Protein AF-A0A803L306-F1 (afdb_monomer_lite)

Sequence (214 aa):
MIFQDFNLSVEYYRVPFLVRLSRPPPNSPGQVHGAIKVDKLHWWSEKWLGADVFVFNNGHWWHEAKTIASGIYFQEGGVVNMTMDYTEAFRRSMRTLKSWAEEKNGTWDAGGTCKDSLAPETSKKKLQADPPFNQYVLDVVKEMEGNEMKVNFLNITYLSEFRMDGHPSIHREPLSEQHFIEDCSHWCLPGVPDIWNELLYSQLLAKDFRTKRN

Foldseek 3Di:
DADPVQRDDDDDDPDALQFDKDAAAPPDPPLQRIEGELQGGDPCVVVCPPDPDDDDDYDPCLDCVNAVVSNHFYDYPRDTDNPDHSQVSSQSNLVNVCVVFNWDDDADDDDDAQVVPQDFADDPVPDDPDGCVVVGVVVSQVRRVPDPDNDDDPPLPVVCSRPSNQFCFQVDDDPDPPDSGTTSDDGDPVGSVVVVVVVVVVVCVVVVNDDDDD

pLDDT: mean 79.57, std 13.62, range [30.75, 95.88]

Structure (mmCIF, N/CA/C/O backbone):
data_AF-A0A803L306-F1
#
_entry.id   AF-A0A803L306-F1
#
loop_
_atom_site.group_PDB
_atom_site.id
_atom_site.type_symbol
_atom_site.label_atom_id
_atom_site.label_alt_id
_atom_site.label_comp_id
_atom_site.label_asym_id
_atom_site.label_entity_id
_atom_site.label_seq_id
_atom_site.pdbx_PDB_ins_code
_atom_site.Cartn_x
_atom_site.Cartn_y
_atom_site.Cartn_z
_atom_site.occupancy
_atom_site.B_iso_or_equiv
_atom_site.auth_seq_id
_atom_site.auth_comp_id
_atom_site.auth_asym_id
_atom_site.auth_atom_id
_atom_site.pdbx_PDB_model_num
ATOM 1 N N . MET A 1 1 ? -10.520 -16.136 5.410 1.00 86.88 1 MET A N 1
ATOM 2 C CA . MET A 1 1 ? -10.997 -16.546 6.749 1.00 86.88 1 MET A CA 1
ATOM 3 C C . MET A 1 1 ? -12.503 -16.333 6.797 1.00 86.88 1 MET A C 1
ATOM 5 O O . MET A 1 1 ? -12.971 -15.418 6.131 1.00 86.88 1 MET A O 1
ATOM 9 N N . ILE A 1 2 ? -13.256 -17.184 7.497 1.00 89.38 2 ILE A N 1
ATOM 10 C CA . ILE A 1 2 ? -14.723 -17.098 7.593 1.00 89.38 2 I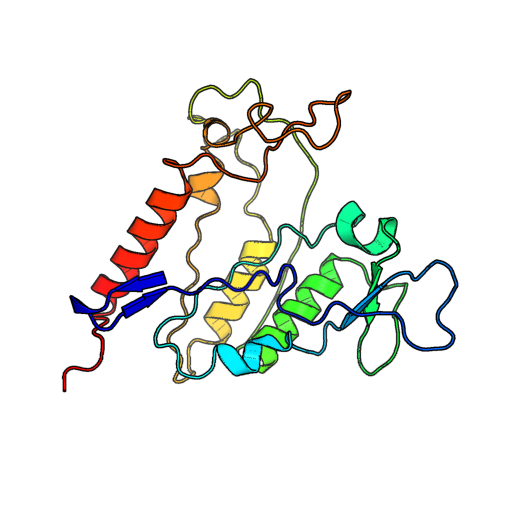LE A CA 1
ATOM 11 C C . ILE A 1 2 ? -15.111 -17.265 9.064 1.00 89.38 2 ILE A C 1
ATOM 13 O O . ILE A 1 2 ? -14.656 -18.209 9.706 1.00 89.38 2 ILE A O 1
ATOM 17 N N . PHE A 1 3 ? -15.953 -16.368 9.567 1.00 90.69 3 PHE A N 1
ATOM 18 C CA . PHE A 1 3 ? -16.498 -16.362 10.920 1.00 90.69 3 PHE A CA 1
ATOM 19 C C . PHE A 1 3 ? -18.014 -16.571 10.819 1.00 90.69 3 PHE A C 1
ATOM 21 O O . PHE A 1 3 ? -18.766 -15.630 10.557 1.00 90.69 3 PHE A O 1
ATOM 28 N N . GLN A 1 4 ? -18.455 -17.825 10.953 1.00 89.69 4 GLN A N 1
ATOM 29 C CA . GLN A 1 4 ? -19.839 -18.220 10.656 1.00 89.69 4 GLN A CA 1
ATOM 30 C C . GLN A 1 4 ? -20.854 -17.528 11.577 1.00 89.69 4 GLN A C 1
ATOM 32 O O . GLN A 1 4 ? -21.831 -16.973 11.080 1.00 89.69 4 GLN A O 1
ATOM 37 N N . ASP A 1 5 ? -20.566 -17.452 12.880 1.00 91.88 5 ASP A N 1
ATOM 38 C CA . ASP A 1 5 ? -21.440 -16.837 13.897 1.00 91.88 5 ASP A CA 1
ATOM 39 C C . ASP A 1 5 ? -21.707 -15.336 13.668 1.00 91.88 5 ASP A C 1
ATOM 41 O O . ASP A 1 5 ? -22.662 -14.776 14.203 1.00 91.88 5 ASP A O 1
ATOM 45 N N . PHE A 1 6 ? -20.869 -14.681 12.856 1.00 86.44 6 PHE A N 1
ATOM 46 C CA . PHE A 1 6 ? -20.934 -13.251 12.544 1.00 86.44 6 PHE A CA 1
ATOM 47 C C . PHE A 1 6 ? -21.324 -12.965 11.084 1.00 86.44 6 PHE A C 1
ATOM 49 O O . PHE A 1 6 ? -21.398 -11.800 10.698 1.00 86.44 6 PHE A O 1
ATOM 56 N N . ASN A 1 7 ? -21.554 -14.007 10.270 1.00 87.19 7 ASN A N 1
ATOM 57 C CA . ASN A 1 7 ? -21.738 -13.917 8.815 1.00 87.19 7 ASN A CA 1
ATOM 58 C C . ASN A 1 7 ? -20.660 -13.048 8.123 1.00 87.19 7 ASN A C 1
ATOM 60 O O . ASN A 1 7 ? -20.963 -12.199 7.286 1.00 87.19 7 ASN A O 1
ATOM 64 N N . LEU A 1 8 ? -19.396 -13.232 8.518 1.00 89.00 8 LEU A N 1
ATOM 65 C CA . LEU A 1 8 ? -18.265 -12.397 8.100 1.00 89.00 8 LEU A CA 1
ATOM 66 C C . LEU A 1 8 ? -17.206 -13.234 7.372 1.00 89.00 8 LEU A C 1
ATOM 68 O O . LEU A 1 8 ? -16.730 -14.238 7.908 1.00 89.00 8 LEU A O 1
ATOM 72 N N . SER A 1 9 ? -16.764 -12.787 6.195 1.00 91.69 9 SER A N 1
ATOM 73 C CA . SER A 1 9 ? -15.505 -13.234 5.589 1.00 91.69 9 SER A CA 1
ATOM 74 C C . SER A 1 9 ? -14.442 -12.135 5.659 1.00 91.69 9 SER A C 1
ATOM 76 O O . SER A 1 9 ? -14.737 -10.943 5.661 1.00 91.69 9 SER A O 1
ATOM 78 N N . VAL A 1 10 ? -13.180 -12.553 5.740 1.00 92.81 10 VAL A N 1
ATOM 79 C CA . VAL A 1 10 ? -12.003 -11.688 5.594 1.00 92.81 10 VAL A CA 1
ATOM 80 C C . VAL A 1 10 ? -11.082 -12.364 4.590 1.00 92.81 10 VAL A C 1
ATOM 82 O O . VAL A 1 10 ? -10.582 -13.467 4.840 1.00 92.81 10 VAL A O 1
ATOM 85 N N . GLU A 1 11 ? -10.895 -11.741 3.433 1.00 92.94 11 GLU A N 1
ATOM 86 C CA . GLU A 1 11 ? -10.189 -12.318 2.288 1.00 92.94 11 GLU A CA 1
ATOM 87 C C . GLU A 1 11 ? -8.931 -11.520 1.943 1.00 92.94 11 GLU A C 1
ATOM 89 O O . GLU A 1 11 ? -8.874 -10.307 2.121 1.00 92.94 11 GLU A O 1
ATOM 94 N N . TYR A 1 12 ? -7.910 -12.216 1.440 1.00 92.38 12 TYR A N 1
ATOM 95 C CA . TYR A 1 12 ? -6.633 -11.620 1.065 1.00 92.38 12 TYR A CA 1
ATOM 96 C C . TYR A 1 12 ? -6.242 -12.054 -0.346 1.00 92.38 12 TYR A C 1
ATOM 98 O O . TYR A 1 12 ? -6.101 -13.244 -0.632 1.00 92.38 12 TYR A O 1
ATOM 106 N N . TYR A 1 13 ? -6.023 -11.069 -1.215 1.00 89.75 13 TYR A N 1
ATOM 107 C CA . TYR A 1 13 ? -5.632 -11.260 -2.606 1.00 89.75 13 TYR A CA 1
ATOM 108 C C . TYR A 1 13 ? -4.252 -10.633 -2.829 1.00 89.75 13 TYR A C 1
ATOM 110 O O . TYR A 1 13 ? -4.116 -9.412 -2.890 1.00 89.75 13 TYR A O 1
ATOM 118 N N . ARG A 1 14 ? -3.208 -11.463 -2.965 1.00 89.56 14 ARG A N 1
ATOM 119 C CA . ARG A 1 14 ? -1.823 -11.000 -3.173 1.00 89.56 14 ARG A CA 1
ATOM 120 C C . ARG A 1 14 ? -1.639 -10.419 -4.580 1.00 89.56 14 ARG A C 1
ATOM 122 O O . ARG A 1 14 ? -1.183 -11.122 -5.478 1.00 89.56 14 ARG A O 1
ATOM 129 N N . VAL A 1 15 ? -1.973 -9.143 -4.772 1.00 89.62 15 VAL A N 1
ATOM 130 C CA . VAL A 1 15 ? -1.832 -8.432 -6.056 1.00 89.62 15 VAL A CA 1
ATOM 131 C C . VAL A 1 15 ? -0.860 -7.255 -5.911 1.00 89.62 15 VAL A C 1
ATOM 133 O O . VAL A 1 15 ? -1.300 -6.131 -5.684 1.00 89.62 15 VAL A O 1
ATOM 136 N N . PRO A 1 16 ? 0.464 -7.469 -6.056 1.00 86.31 16 PRO A N 1
ATOM 137 C CA . PRO A 1 16 ? 1.473 -6.493 -5.625 1.00 86.31 16 PRO A CA 1
ATOM 138 C C . PRO A 1 16 ? 1.491 -5.158 -6.383 1.00 86.31 16 PRO A C 1
ATOM 140 O O . PRO A 1 16 ? 2.120 -4.208 -5.930 1.00 86.31 16 PRO A O 1
ATOM 143 N N . PHE A 1 17 ? 0.818 -5.108 -7.535 1.00 88.31 17 PHE A N 1
ATOM 144 C CA . PHE A 1 17 ? 0.721 -3.945 -8.417 1.00 88.31 17 PHE A CA 1
ATOM 145 C C . PHE A 1 17 ? -0.729 -3.439 -8.587 1.00 88.31 17 PHE A C 1
ATOM 147 O O . PHE A 1 17 ? -0.944 -2.466 -9.304 1.00 88.31 17 PHE A O 1
ATOM 154 N N . LEU A 1 18 ? -1.731 -4.128 -8.015 1.00 88.69 18 LEU A N 1
ATOM 155 C CA . LEU A 1 18 ? -3.184 -4.058 -8.316 1.00 88.69 18 LEU A CA 1
ATOM 156 C C . LEU A 1 18 ? -3.601 -4.321 -9.789 1.00 88.69 18 LEU A C 1
ATOM 158 O O . LEU A 1 18 ? -4.688 -4.845 -10.046 1.00 88.69 18 LEU A O 1
ATOM 162 N N . VAL A 1 19 ? -2.727 -4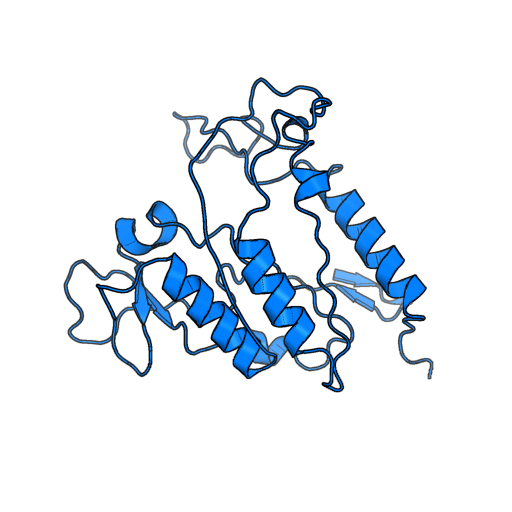.046 -10.757 1.00 89.81 19 VAL A N 1
ATOM 163 C CA . VAL A 1 19 ? -2.879 -4.326 -12.194 1.00 89.81 19 VAL A CA 1
ATOM 164 C C . VAL A 1 19 ? -2.230 -5.656 -12.629 1.00 89.81 19 VAL A C 1
ATOM 166 O O . VAL A 1 19 ? -1.542 -6.323 -11.853 1.00 89.81 19 VAL A O 1
ATOM 169 N N . ARG A 1 20 ? -2.460 -6.085 -13.880 1.00 90.25 20 ARG A N 1
ATOM 170 C CA . ARG A 1 20 ? -1.968 -7.367 -14.428 1.00 90.25 20 ARG A CA 1
ATOM 171 C C . ARG A 1 20 ? -0.470 -7.328 -14.759 1.00 90.25 20 ARG A C 1
ATOM 173 O O . ARG A 1 20 ? -0.081 -6.791 -15.794 1.00 90.25 20 ARG A O 1
ATOM 180 N N . LEU A 1 21 ? 0.355 -8.019 -13.972 1.00 90.56 21 LEU A N 1
ATOM 181 C CA . LEU A 1 21 ? 1.644 -8.533 -14.455 1.00 90.56 21 LEU A CA 1
ATOM 182 C C . LEU A 1 21 ? 1.397 -9.702 -15.426 1.00 90.56 21 LEU A C 1
ATOM 184 O O . LEU A 1 21 ? 0.510 -10.529 -15.210 1.00 90.56 21 LEU A O 1
ATOM 188 N N . SER A 1 22 ? 2.161 -9.774 -16.515 1.00 89.62 22 SER A N 1
ATOM 189 C CA . SER A 1 22 ? 2.019 -10.821 -17.532 1.00 89.62 22 SER A CA 1
ATOM 190 C C . SER A 1 22 ? 3.289 -11.003 -18.372 1.00 89.62 22 SER A C 1
ATOM 192 O O . SER A 1 22 ? 4.233 -10.224 -18.253 1.00 89.62 22 SER A O 1
ATOM 194 N N . ARG A 1 23 ? 3.312 -12.026 -19.239 1.00 90.00 23 ARG A N 1
ATOM 195 C CA . ARG A 1 23 ? 4.357 -12.180 -20.26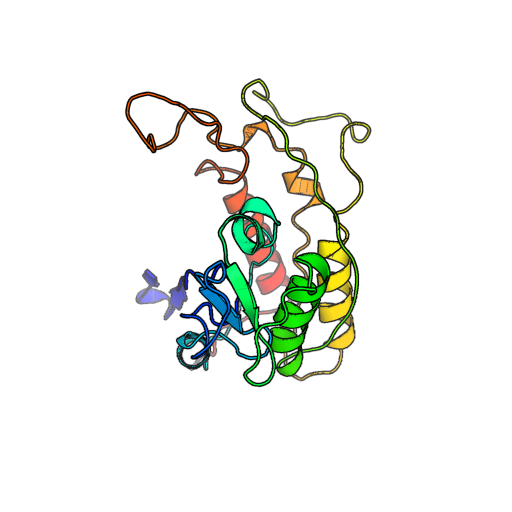6 1.00 90.00 23 ARG A CA 1
ATOM 196 C C . ARG A 1 23 ? 4.372 -10.976 -21.230 1.00 90.00 23 ARG A C 1
ATOM 198 O O . ARG A 1 23 ? 3.301 -10.408 -21.476 1.00 90.00 23 ARG A O 1
ATOM 205 N N . PRO A 1 24 ? 5.540 -10.626 -21.799 1.00 89.12 24 PRO A N 1
ATOM 206 C CA . PRO A 1 24 ? 5.653 -9.597 -22.829 1.00 89.12 24 PRO A CA 1
ATOM 207 C C . PRO A 1 24 ? 4.772 -9.896 -24.059 1.00 89.12 24 PRO A C 1
ATOM 209 O O . PRO A 1 24 ? 4.530 -11.067 -24.373 1.00 89.12 24 PRO A O 1
ATOM 212 N N . PRO A 1 25 ? 4.319 -8.865 -24.795 1.00 86.88 25 PRO A N 1
ATOM 213 C CA . PRO A 1 25 ? 3.767 -9.021 -26.138 1.00 86.88 25 PRO A CA 1
ATOM 214 C C . PRO A 1 25 ? 4.743 -9.719 -27.105 1.00 86.88 25 PRO A C 1
ATOM 216 O O . PRO A 1 25 ? 5.963 -9.596 -26.937 1.00 86.88 25 PRO A O 1
ATOM 219 N N . PRO A 1 26 ? 4.240 -10.393 -28.158 1.00 85.06 26 PRO A N 1
ATOM 220 C CA . PRO A 1 26 ? 5.076 -10.885 -29.252 1.00 85.06 26 PRO A CA 1
ATOM 221 C C . PRO A 1 26 ? 5.970 -9.780 -29.830 1.00 85.06 26 PRO A C 1
ATOM 223 O O . PRO A 1 26 ? 5.563 -8.622 -29.895 1.00 85.06 26 PRO A O 1
ATOM 226 N N . ASN A 1 27 ? 7.174 -10.151 -30.269 1.00 85.69 27 ASN A N 1
ATOM 227 C CA . ASN A 1 27 ? 8.189 -9.249 -30.832 1.00 85.69 27 ASN A CA 1
ATOM 228 C C . ASN A 1 27 ? 8.732 -8.169 -29.866 1.00 85.69 27 ASN A C 1
ATOM 230 O O . ASN A 1 27 ? 9.367 -7.217 -30.317 1.00 85.69 27 ASN A O 1
ATOM 234 N N . SER A 1 28 ? 8.527 -8.308 -28.550 1.00 87.38 28 SER A N 1
ATOM 235 C CA . SER A 1 28 ? 9.207 -7.452 -27.561 1.00 87.38 28 SER A CA 1
ATOM 236 C C . SER A 1 28 ? 10.734 -7.669 -27.580 1.00 87.38 28 SER A C 1
ATOM 238 O O . SER A 1 28 ? 11.176 -8.790 -27.847 1.00 87.38 28 SER A O 1
ATOM 240 N N . PRO A 1 29 ? 11.554 -6.645 -27.266 1.00 88.31 29 PRO A N 1
ATOM 241 C CA . PRO A 1 29 ? 13.007 -6.791 -27.151 1.00 88.31 29 PRO A CA 1
ATOM 242 C C . PRO A 1 29 ? 13.416 -7.855 -26.123 1.00 88.31 29 PRO A C 1
ATOM 244 O O . PRO A 1 29 ? 12.760 -8.009 -25.096 1.00 88.31 29 PRO A O 1
ATOM 247 N N . GLY A 1 30 ? 14.533 -8.551 -26.361 1.00 87.19 30 GLY A N 1
ATOM 248 C CA . GLY A 1 30 ? 14.950 -9.712 -25.555 1.00 87.19 30 GLY A CA 1
ATOM 249 C C . GLY A 1 30 ? 15.189 -9.442 -24.061 1.00 87.19 30 GLY A C 1
ATOM 250 O O . GLY A 1 30 ? 15.097 -10.367 -23.265 1.00 87.19 30 GLY A O 1
ATOM 251 N N . GLN A 1 31 ? 15.435 -8.185 -23.674 1.00 88.31 31 GLN A N 1
ATOM 252 C CA . GLN A 1 31 ? 15.556 -7.745 -22.274 1.00 88.31 31 GLN A CA 1
ATOM 253 C C . GLN A 1 31 ? 14.211 -7.636 -21.526 1.00 88.31 31 GLN A C 1
ATOM 255 O O . GLN A 1 31 ? 14.192 -7.414 -20.317 1.00 88.31 31 GLN A O 1
ATOM 260 N N . VAL A 1 32 ? 13.077 -7.740 -22.230 1.00 89.38 32 VAL A N 1
ATOM 261 C CA . VAL A 1 32 ? 11.733 -7.634 -21.648 1.00 89.38 32 VAL A CA 1
ATOM 262 C C . VAL A 1 32 ? 11.247 -9.027 -21.247 1.00 89.38 32 VAL A C 1
ATOM 264 O O . VAL A 1 32 ? 10.639 -9.749 -22.033 1.00 89.38 32 VAL A O 1
ATOM 267 N N . HIS A 1 33 ? 11.496 -9.406 -19.997 1.00 90.44 33 HIS A N 1
ATOM 268 C CA . HIS A 1 33 ? 11.053 -10.674 -19.412 1.00 90.44 33 HIS A CA 1
ATOM 269 C C . HIS A 1 33 ? 9.582 -10.640 -18.956 1.00 90.44 33 HIS A C 1
ATOM 271 O O . HIS A 1 33 ? 8.917 -11.678 -18.914 1.00 90.44 33 HIS A O 1
ATOM 277 N N . GLY A 1 34 ? 9.056 -9.455 -18.629 1.00 91.44 34 GLY A N 1
ATOM 278 C CA . GLY A 1 34 ? 7.685 -9.267 -18.153 1.00 91.44 34 GLY A CA 1
ATOM 279 C C . GLY A 1 34 ? 7.093 -7.908 -18.523 1.00 91.44 34 GLY A C 1
ATOM 280 O O . GLY A 1 34 ? 7.816 -6.951 -18.793 1.00 91.44 34 GLY A O 1
ATOM 281 N N . ALA A 1 35 ? 5.762 -7.838 -18.522 1.00 90.88 35 ALA A N 1
ATOM 282 C CA . ALA A 1 35 ? 4.988 -6.640 -18.825 1.00 90.88 35 ALA A CA 1
ATOM 283 C C . ALA A 1 35 ? 3.880 -6.416 -17.781 1.00 90.88 35 ALA A C 1
ATOM 285 O O . ALA A 1 35 ? 2.943 -7.219 -17.664 1.00 90.88 35 ALA A O 1
ATOM 286 N N . ILE A 1 36 ? 3.981 -5.312 -17.036 1.00 92.25 36 ILE A N 1
ATOM 287 C CA . ILE A 1 36 ? 2.942 -4.799 -16.134 1.00 92.25 36 ILE A CA 1
ATOM 288 C C . ILE A 1 36 ? 1.981 -3.946 -16.964 1.00 92.25 36 ILE A C 1
ATOM 290 O O . ILE A 1 36 ? 2.342 -2.869 -17.432 1.00 92.25 36 ILE A O 1
ATOM 294 N N . LYS A 1 37 ? 0.755 -4.433 -17.157 1.00 91.25 37 LYS A N 1
ATOM 295 C CA . LYS A 1 37 ? -0.306 -3.758 -17.915 1.00 91.25 37 LYS A CA 1
ATOM 296 C C . LYS A 1 37 ? -0.950 -2.684 -17.056 1.00 91.25 37 LYS A C 1
ATOM 298 O O . LYS A 1 37 ? -1.934 -2.954 -16.370 1.00 91.25 37 LYS A O 1
ATOM 303 N N . VAL A 1 38 ? -0.369 -1.484 -17.064 1.00 88.38 38 VAL A N 1
ATOM 304 C CA . VAL A 1 38 ? -0.820 -0.360 -16.228 1.00 88.38 38 VAL A CA 1
ATOM 305 C C . VAL A 1 38 ? -2.249 0.074 -16.552 1.00 88.38 38 VAL A C 1
ATOM 307 O O . VAL A 1 38 ? -2.866 0.716 -15.717 1.00 88.38 38 VAL A O 1
ATOM 310 N N . ASP A 1 39 ? -2.789 -0.345 -17.700 1.00 83.19 39 ASP A N 1
ATOM 311 C CA . ASP A 1 39 ? -4.150 -0.119 -18.192 1.00 83.19 39 ASP A CA 1
ATOM 312 C C . ASP A 1 39 ? -5.191 -1.178 -17.760 1.00 83.19 39 ASP A C 1
ATOM 314 O O . ASP A 1 39 ? -6.358 -1.062 -18.139 1.00 83.19 39 ASP A O 1
ATOM 318 N N . LYS A 1 40 ? -4.816 -2.253 -17.034 1.00 86.12 40 LYS A N 1
ATOM 319 C CA . LYS A 1 40 ? -5.739 -3.380 -16.739 1.00 86.12 40 LYS A CA 1
ATOM 320 C C . LYS A 1 40 ? -5.619 -3.929 -15.316 1.00 86.12 40 LYS A C 1
ATOM 322 O O . LYS A 1 40 ? -4.636 -4.591 -14.984 1.00 86.12 40 LYS A O 1
ATOM 327 N N . LEU A 1 41 ? -6.680 -3.762 -14.515 1.00 85.94 41 LEU A N 1
ATOM 328 C CA . LEU A 1 41 ? -6.839 -4.390 -13.193 1.00 85.94 41 LEU A CA 1
ATOM 329 C C . LEU A 1 41 ? -6.634 -5.911 -13.237 1.00 85.94 41 LEU A C 1
ATOM 331 O O . LEU A 1 41 ? -7.012 -6.579 -14.205 1.00 85.94 41 LEU A O 1
ATOM 335 N N . HIS A 1 42 ? -6.035 -6.460 -12.178 1.00 92.19 42 HIS A N 1
ATOM 336 C CA . HIS A 1 42 ? -5.770 -7.892 -12.030 1.00 92.19 42 HIS A CA 1
ATOM 337 C C . HIS A 1 42 ? -7.043 -8.742 -12.153 1.00 92.19 42 HIS A C 1
ATOM 339 O O . HIS A 1 42 ? -8.110 -8.319 -11.733 1.00 92.19 42 HIS A O 1
ATOM 345 N N . TRP A 1 43 ? -6.950 -9.967 -12.679 1.00 88.06 43 TRP A N 1
ATOM 346 C CA . TRP A 1 43 ? -8.119 -10.837 -12.925 1.00 88.06 43 TRP A CA 1
ATOM 347 C C . TRP A 1 43 ? -8.913 -11.228 -11.665 1.00 88.06 43 TRP A C 1
ATOM 349 O O . TRP A 1 43 ? -10.039 -11.697 -11.775 1.00 88.06 43 TRP A O 1
ATOM 359 N N . TRP A 1 44 ? -8.370 -11.015 -10.463 1.00 87.88 44 TRP A N 1
ATOM 360 C CA . TRP A 1 44 ? -9.140 -11.161 -9.221 1.00 87.88 44 TRP A CA 1
ATOM 361 C C . TRP A 1 44 ? -10.071 -9.977 -8.917 1.00 87.88 44 TRP A C 1
ATOM 363 O O . TRP A 1 44 ? -10.880 -10.107 -8.008 1.00 87.88 44 TRP A O 1
ATOM 373 N N . SER A 1 45 ? -10.055 -8.879 -9.685 1.00 84.44 45 SER A N 1
ATOM 374 C CA . SER A 1 45 ? -11.013 -7.776 -9.503 1.00 84.44 45 SER A CA 1
ATOM 375 C C . SER A 1 45 ? -12.470 -8.228 -9.631 1.00 84.44 45 SER A C 1
ATOM 377 O O . SER A 1 45 ? -13.335 -7.748 -8.909 1.00 84.44 45 SER A O 1
ATOM 379 N N . GLU A 1 46 ? -12.726 -9.226 -10.480 1.00 81.56 46 GLU A N 1
ATOM 380 C CA . GLU A 1 46 ? -14.026 -9.892 -10.642 1.00 81.56 46 GLU A CA 1
ATOM 381 C C . GLU A 1 46 ? -14.471 -10.672 -9.386 1.00 81.56 46 GLU A C 1
ATOM 383 O O . GLU A 1 46 ? -15.650 -10.983 -9.245 1.00 81.56 46 GLU A O 1
ATOM 388 N N . LYS A 1 47 ? -13.546 -10.995 -8.468 1.00 81.81 47 LYS A N 1
ATOM 389 C CA . LYS A 1 47 ? -13.819 -11.673 -7.187 1.00 81.81 47 LYS A CA 1
ATOM 390 C C . LYS A 1 47 ? -14.021 -10.718 -6.015 1.00 81.81 47 LYS A C 1
ATOM 392 O O . LYS A 1 47 ? -14.568 -11.139 -5.007 1.00 81.81 47 LYS A O 1
ATOM 397 N N . TRP A 1 48 ? -13.620 -9.455 -6.143 1.00 83.62 48 TRP A N 1
ATOM 398 C CA . TRP A 1 48 ? -13.853 -8.438 -5.110 1.00 83.62 48 TRP A CA 1
ATOM 399 C C . TRP A 1 48 ? -15.261 -7.820 -5.209 1.00 83.62 48 TRP A C 1
ATOM 401 O O . TRP A 1 48 ? -15.707 -7.133 -4.294 1.00 83.62 48 TRP A O 1
ATOM 411 N N . LEU A 1 49 ? -15.972 -8.056 -6.318 1.00 80.06 49 LEU A N 1
ATOM 412 C CA . LEU A 1 49 ? -17.340 -7.584 -6.530 1.00 80.06 49 LEU A CA 1
ATOM 413 C C . LEU A 1 49 ? -18.288 -8.169 -5.472 1.00 80.06 49 LEU A C 1
ATOM 415 O O . LEU A 1 49 ? -18.441 -9.384 -5.373 1.00 80.06 49 LEU A O 1
ATOM 419 N N . GLY A 1 50 ? -18.955 -7.290 -4.722 1.00 78.69 50 GLY A N 1
ATOM 420 C CA . GLY A 1 50 ? -19.894 -7.663 -3.659 1.00 78.69 50 GLY A CA 1
ATOM 421 C C . GLY A 1 50 ? -19.323 -7.630 -2.237 1.00 78.69 50 GLY A C 1
ATOM 422 O O . GLY A 1 50 ? -20.085 -7.866 -1.307 1.00 78.69 50 GLY A O 1
ATOM 423 N N . ALA A 1 51 ? -18.039 -7.309 -2.044 1.00 86.12 51 ALA A N 1
ATOM 424 C CA . ALA A 1 51 ? -17.492 -7.043 -0.712 1.00 86.12 51 ALA A CA 1
ATOM 425 C C . ALA A 1 51 ? -18.030 -5.717 -0.133 1.00 86.12 51 ALA A C 1
ATOM 427 O O . ALA A 1 51 ? -18.052 -4.701 -0.828 1.00 86.12 51 ALA A O 1
ATOM 428 N N . ASP A 1 52 ? -18.417 -5.700 1.148 1.00 85.06 52 ASP A N 1
ATOM 429 C CA . ASP A 1 52 ? -18.896 -4.482 1.827 1.00 85.06 52 ASP A CA 1
ATOM 430 C C . ASP A 1 52 ? -17.769 -3.482 2.163 1.00 85.06 52 ASP A C 1
ATOM 432 O O . ASP A 1 52 ? -18.021 -2.287 2.326 1.00 85.06 52 ASP A O 1
ATOM 436 N N . VAL A 1 53 ? -16.524 -3.961 2.292 1.00 88.31 53 VAL A N 1
ATOM 437 C CA . VAL A 1 53 ? -15.336 -3.161 2.638 1.00 88.31 53 VAL A CA 1
ATOM 438 C C . VAL A 1 53 ? -14.155 -3.596 1.773 1.00 88.31 53 VAL A C 1
ATOM 440 O O . VAL A 1 53 ? -13.811 -4.775 1.724 1.00 88.31 53 VAL A O 1
ATOM 443 N N . PHE A 1 54 ? -13.492 -2.629 1.138 1.00 86.25 54 PHE A N 1
ATOM 444 C CA . PHE A 1 54 ? -12.280 -2.841 0.348 1.00 86.25 54 PHE A CA 1
ATOM 445 C C . PHE A 1 54 ? -11.081 -2.215 1.063 1.00 86.25 54 PHE A C 1
ATOM 447 O O . PHE A 1 54 ? -11.127 -1.044 1.441 1.00 86.25 54 PHE A O 1
ATOM 454 N N . VAL A 1 55 ? -9.991 -2.971 1.211 1.00 90.62 55 VAL A N 1
ATOM 455 C CA . VAL A 1 55 ? -8.719 -2.477 1.760 1.00 90.62 55 VAL A CA 1
ATOM 456 C C . VAL A 1 55 ? -7.621 -2.721 0.731 1.00 90.62 55 VAL A C 1
ATOM 458 O O . VAL A 1 55 ? -7.152 -3.845 0.557 1.00 90.62 55 VAL A O 1
ATOM 461 N N . PHE A 1 56 ? -7.226 -1.663 0.024 1.00 86.38 56 PHE A N 1
ATOM 462 C CA . PHE A 1 56 ? -6.146 -1.711 -0.958 1.00 86.38 56 PHE A CA 1
ATOM 463 C C . PHE A 1 56 ? -4.834 -1.217 -0.342 1.00 86.38 56 PHE A C 1
ATOM 465 O O . PHE A 1 56 ? -4.793 -0.172 0.302 1.00 86.38 56 PHE A O 1
ATOM 472 N N . ASN A 1 57 ? -3.750 -1.947 -0.594 1.00 84.56 57 ASN A N 1
ATOM 473 C CA . ASN A 1 57 ? -2.381 -1.524 -0.314 1.00 84.56 57 ASN A CA 1
ATOM 474 C C . ASN A 1 57 ? -1.565 -1.707 -1.602 1.00 84.56 57 ASN A C 1
ATOM 476 O O . ASN A 1 57 ? -1.670 -2.742 -2.262 1.00 84.56 57 ASN A O 1
ATOM 480 N N . ASN A 1 58 ? -0.806 -0.683 -1.986 1.00 76.50 58 ASN A N 1
ATOM 481 C CA . ASN A 1 58 ? 0.023 -0.660 -3.186 1.00 76.50 58 ASN A CA 1
ATOM 482 C C . ASN A 1 58 ? 1.245 0.236 -2.926 1.00 76.50 58 ASN A C 1
ATOM 484 O O . ASN A 1 58 ? 1.143 1.201 -2.174 1.00 76.50 58 ASN A O 1
ATOM 488 N N . GLY A 1 59 ? 2.386 -0.060 -3.551 1.00 74.94 59 GLY A N 1
ATOM 489 C CA . GLY A 1 59 ? 3.599 0.768 -3.435 1.00 74.94 59 GLY A CA 1
ATOM 490 C C . GLY A 1 59 ? 4.891 -0.036 -3.305 1.00 74.94 59 GLY A C 1
ATOM 491 O O . GLY A 1 59 ? 5.781 0.127 -4.125 1.00 74.94 59 GLY A O 1
ATOM 492 N N . HIS A 1 60 ? 4.983 -0.982 -2.362 1.00 77.81 60 HIS A N 1
ATOM 493 C CA . HIS A 1 60 ? 6.238 -1.696 -2.040 1.00 77.81 60 HIS A CA 1
ATOM 494 C C . HIS A 1 60 ? 6.924 -2.418 -3.231 1.00 77.81 60 HIS A C 1
ATOM 496 O O . HIS A 1 60 ? 8.127 -2.690 -3.180 1.00 77.81 60 HIS A O 1
ATOM 502 N N . TRP A 1 61 ? 6.192 -2.753 -4.299 1.00 78.81 61 TRP A N 1
ATOM 503 C CA . TRP A 1 61 ? 6.742 -3.379 -5.515 1.00 78.81 61 TRP A CA 1
ATOM 504 C C . TRP A 1 61 ? 7.093 -2.385 -6.638 1.00 78.81 61 TRP A C 1
ATOM 506 O O . TRP A 1 61 ? 7.734 -2.775 -7.611 1.00 78.81 61 TRP A O 1
ATOM 516 N N . TRP A 1 62 ? 6.732 -1.109 -6.499 1.00 79.06 62 TRP A N 1
ATOM 517 C CA . TRP A 1 62 ? 6.995 -0.045 -7.468 1.00 79.06 62 TRP A CA 1
ATOM 518 C C . TRP A 1 62 ? 8.325 0.637 -7.173 1.00 79.06 62 TRP A C 1
ATOM 520 O O . TRP A 1 62 ? 8.373 1.737 -6.640 1.00 79.06 62 TRP A O 1
ATOM 530 N N . HIS A 1 63 ? 9.400 -0.056 -7.526 1.00 79.88 63 HIS A N 1
ATOM 531 C CA . HIS A 1 63 ? 10.769 0.443 -7.477 1.00 79.88 63 HIS A CA 1
ATOM 532 C C . HIS A 1 63 ? 11.543 -0.137 -8.667 1.00 79.88 63 HIS A C 1
ATOM 534 O O . HIS A 1 63 ? 11.236 -1.246 -9.126 1.00 79.88 63 HIS A O 1
ATOM 540 N N . GLU A 1 64 ? 12.551 0.577 -9.168 1.00 79.31 64 GLU A N 1
ATOM 541 C CA . GLU A 1 64 ? 13.311 0.197 -10.365 1.00 79.31 64 GLU A CA 1
ATOM 542 C C . GLU A 1 64 ? 13.904 -1.221 -10.264 1.00 79.31 64 GLU A C 1
ATOM 544 O O . GLU A 1 64 ? 13.738 -2.032 -11.179 1.00 79.31 64 GLU A O 1
ATOM 549 N N . ALA A 1 65 ? 14.486 -1.574 -9.110 1.00 78.88 65 ALA A N 1
ATOM 550 C CA . ALA A 1 65 ? 15.080 -2.898 -8.887 1.00 78.88 65 ALA A CA 1
ATOM 551 C C . ALA A 1 65 ? 14.067 -4.055 -9.025 1.00 78.88 65 ALA A C 1
ATOM 553 O O . ALA A 1 65 ? 14.411 -5.137 -9.501 1.00 78.88 65 ALA A O 1
ATOM 554 N N . LYS A 1 66 ? 12.803 -3.823 -8.638 1.00 79.88 66 LYS A N 1
ATOM 555 C CA . LYS A 1 66 ? 11.706 -4.812 -8.686 1.00 79.88 66 LYS A CA 1
ATOM 556 C C . LYS A 1 66 ? 10.940 -4.796 -10.014 1.00 79.88 66 LYS A C 1
ATOM 558 O O . LYS A 1 66 ? 10.036 -5.607 -10.206 1.00 79.88 66 LYS A O 1
ATOM 563 N N . THR A 1 67 ? 11.281 -3.871 -10.912 1.00 87.19 67 THR A N 1
ATOM 564 C CA . THR A 1 67 ? 10.614 -3.667 -12.201 1.00 87.19 67 THR A CA 1
ATOM 565 C C . THR A 1 67 ? 11.640 -3.677 -13.336 1.00 87.19 67 THR A C 1
ATOM 567 O O . THR A 1 67 ? 12.058 -4.757 -13.765 1.00 87.19 67 THR A O 1
ATOM 570 N N . ILE A 1 68 ? 12.089 -2.504 -13.788 1.00 86.69 68 ILE A N 1
ATOM 571 C CA . ILE A 1 68 ? 12.933 -2.312 -14.976 1.00 86.69 68 ILE A CA 1
ATOM 572 C C . ILE A 1 68 ? 14.223 -3.137 -14.896 1.00 86.69 68 ILE A C 1
ATOM 574 O O . ILE A 1 68 ? 14.526 -3.878 -15.830 1.00 86.69 68 ILE A O 1
ATOM 578 N N . ALA A 1 69 ? 14.946 -3.094 -13.772 1.00 84.81 69 ALA A N 1
ATOM 579 C CA . ALA A 1 69 ? 16.209 -3.826 -13.621 1.00 84.81 69 ALA A CA 1
ATOM 580 C C . ALA A 1 69 ? 16.027 -5.357 -13.543 1.00 84.81 69 ALA A C 1
ATOM 582 O O . ALA A 1 69 ? 16.965 -6.107 -13.800 1.00 84.81 69 ALA A O 1
ATOM 583 N N . SER A 1 70 ? 14.812 -5.832 -13.246 1.00 84.00 70 SER A N 1
ATOM 584 C CA . SER A 1 70 ? 14.428 -7.251 -13.331 1.00 84.00 70 SER A CA 1
ATOM 585 C C . SER A 1 70 ? 13.954 -7.665 -14.743 1.00 84.00 70 SER A C 1
ATOM 587 O O . SER A 1 70 ? 13.515 -8.799 -14.951 1.00 84.00 70 SER A O 1
ATOM 589 N N . GLY A 1 71 ? 14.006 -6.759 -15.728 1.00 86.94 71 GLY A N 1
ATOM 590 C CA . GLY A 1 71 ? 13.456 -6.959 -17.074 1.00 86.94 71 GLY A CA 1
ATOM 591 C C . GLY A 1 71 ? 11.925 -6.882 -17.134 1.00 86.94 71 GLY A C 1
ATOM 592 O O . GLY A 1 71 ? 11.319 -7.358 -18.096 1.00 86.94 71 GLY A O 1
ATOM 593 N N . ILE A 1 72 ? 11.275 -6.323 -16.109 1.00 89.00 72 ILE A N 1
ATOM 594 C CA . ILE A 1 72 ? 9.819 -6.163 -16.042 1.00 89.00 72 ILE A CA 1
ATOM 595 C C . ILE A 1 72 ? 9.473 -4.711 -16.375 1.00 89.00 72 ILE A C 1
ATOM 597 O O . ILE A 1 72 ? 9.605 -3.814 -15.545 1.00 89.00 72 ILE A O 1
ATOM 601 N N . TYR A 1 73 ? 9.008 -4.496 -17.603 1.00 90.94 73 TYR A N 1
ATOM 602 C CA . TYR A 1 73 ? 8.648 -3.181 -18.128 1.00 90.94 73 TYR A CA 1
ATOM 603 C C . TYR A 1 73 ? 7.136 -2.935 -18.055 1.00 90.94 73 TYR A C 1
ATOM 605 O O . TYR A 1 73 ? 6.346 -3.811 -17.689 1.00 90.94 73 TYR A O 1
ATOM 613 N N . PHE A 1 74 ? 6.720 -1.729 -18.427 1.00 90.88 74 PHE A N 1
ATOM 614 C CA . PHE A 1 74 ? 5.330 -1.293 -18.361 1.00 90.88 74 PHE A CA 1
ATOM 615 C C . PHE A 1 74 ? 4.668 -1.340 -19.742 1.00 90.88 74 PHE A C 1
ATOM 617 O O . PHE A 1 74 ? 5.290 -1.050 -20.765 1.00 90.88 74 PHE A O 1
ATOM 624 N N . GLN A 1 75 ? 3.400 -1.740 -19.776 1.00 88.75 75 GLN A N 1
ATOM 625 C CA . GLN A 1 75 ? 2.601 -1.906 -20.985 1.00 88.75 75 GLN A CA 1
ATOM 626 C C . GLN A 1 75 ? 1.294 -1.123 -20.877 1.00 88.75 75 GLN A C 1
ATOM 628 O O . GLN A 1 75 ? 0.610 -1.190 -19.861 1.00 88.75 75 GLN A O 1
ATOM 633 N N . GLU A 1 76 ? 0.916 -0.464 -21.968 1.00 84.12 76 GLU A N 1
ATOM 634 C CA . GLU A 1 76 ? -0.343 0.268 -22.113 1.00 84.12 76 GLU A CA 1
ATOM 635 C C . GLU A 1 76 ? -0.880 0.068 -23.537 1.00 84.12 76 GLU A C 1
ATOM 637 O O . GLU A 1 76 ? -0.103 -0.016 -24.491 1.00 84.12 76 GLU A O 1
ATOM 642 N N . GLY A 1 77 ? -2.196 -0.101 -23.709 1.00 82.38 77 GLY A N 1
ATOM 643 C CA . GLY A 1 77 ? -2.834 -0.174 -25.034 1.00 82.38 77 GLY A CA 1
ATOM 644 C C . GLY A 1 77 ? -2.439 -1.383 -25.899 1.00 82.38 77 GLY A C 1
ATOM 645 O O . GLY A 1 77 ? -2.894 -1.504 -27.031 1.00 82.38 77 GLY A O 1
ATOM 646 N N . GLY A 1 78 ? -1.610 -2.295 -25.380 1.00 81.31 78 GLY A N 1
ATOM 647 C CA . GLY A 1 78 ? -1.034 -3.420 -26.125 1.00 81.31 78 GLY A CA 1
ATOM 648 C C . GLY A 1 78 ? 0.489 -3.364 -26.299 1.00 81.31 78 GLY A C 1
ATOM 649 O O . GLY A 1 78 ? 1.087 -4.410 -26.538 1.00 81.31 78 GLY A O 1
ATOM 650 N N . VAL A 1 79 ? 1.120 -2.202 -26.104 1.00 82.88 79 VAL A N 1
ATOM 651 C CA . VAL A 1 79 ? 2.538 -1.951 -26.423 1.00 82.88 79 VAL A CA 1
ATOM 652 C C . VAL A 1 79 ? 3.369 -1.789 -25.146 1.00 82.88 79 VAL A C 1
ATOM 654 O O . VAL A 1 79 ? 2.918 -1.166 -24.187 1.00 82.88 79 VAL A O 1
ATOM 657 N N . VAL A 1 80 ? 4.585 -2.348 -25.120 1.00 84.75 80 VAL A N 1
ATOM 658 C CA . VAL A 1 80 ? 5.557 -2.118 -24.035 1.00 84.75 80 VAL A CA 1
ATOM 659 C C . VAL A 1 80 ? 6.243 -0.772 -24.246 1.00 84.75 80 VAL A C 1
ATOM 661 O O . VAL A 1 80 ? 6.821 -0.528 -25.304 1.00 84.75 80 VAL A O 1
ATOM 664 N N . ASN A 1 81 ? 6.219 0.079 -23.225 1.00 84.94 81 ASN A N 1
ATOM 665 C CA . ASN A 1 81 ? 6.928 1.348 -23.212 1.00 84.94 81 ASN A CA 1
ATOM 666 C C . ASN A 1 81 ? 8.209 1.212 -22.373 1.00 84.94 81 ASN A C 1
ATOM 668 O O . ASN A 1 81 ? 8.154 1.182 -21.145 1.00 84.94 81 ASN A O 1
ATOM 672 N N . MET A 1 82 ? 9.366 1.133 -23.038 1.00 83.88 82 MET A N 1
ATOM 673 C CA . MET A 1 82 ? 10.669 1.023 -22.363 1.00 83.88 82 MET A CA 1
ATOM 674 C C . MET A 1 82 ? 11.241 2.366 -21.873 1.00 83.88 82 MET A C 1
ATOM 676 O O . MET A 1 82 ? 12.296 2.362 -21.248 1.00 83.88 82 MET A O 1
ATOM 680 N N . THR A 1 83 ? 10.574 3.498 -22.132 1.00 86.31 83 THR A N 1
ATOM 681 C CA . THR A 1 83 ? 10.958 4.823 -21.602 1.00 86.31 83 THR A CA 1
ATOM 682 C C . THR A 1 83 ? 10.021 5.302 -20.488 1.00 86.31 83 THR A C 1
ATOM 684 O O . THR A 1 83 ? 10.046 6.477 -20.131 1.00 86.31 83 THR A O 1
ATOM 687 N N . MET A 1 84 ? 9.153 4.426 -19.973 1.00 83.62 84 MET A N 1
ATOM 688 C CA . MET A 1 84 ? 8.313 4.693 -18.808 1.00 83.62 84 MET A CA 1
ATOM 689 C C . MET A 1 84 ? 9.056 4.249 -17.546 1.00 83.62 84 MET A C 1
ATOM 691 O O . MET A 1 84 ? 9.440 3.086 -17.435 1.00 83.62 84 MET A O 1
ATOM 695 N N . ASP A 1 85 ? 9.248 5.166 -16.602 1.00 83.44 85 ASP A N 1
ATOM 696 C CA . ASP A 1 85 ? 9.810 4.860 -15.286 1.00 83.44 85 ASP A CA 1
ATOM 697 C C . ASP A 1 85 ? 8.750 4.283 -14.320 1.00 83.44 85 ASP A C 1
ATOM 699 O O . ASP A 1 85 ? 7.545 4.271 -14.595 1.00 83.44 85 ASP A O 1
ATOM 703 N N . TYR A 1 86 ? 9.195 3.788 -13.161 1.00 80.69 86 TYR A N 1
ATOM 704 C CA . TYR A 1 86 ? 8.301 3.225 -12.139 1.00 80.69 86 TYR A CA 1
ATOM 705 C C . TYR A 1 86 ? 7.391 4.276 -11.478 1.00 80.69 86 TYR A C 1
ATOM 707 O O . TYR A 1 86 ? 6.343 3.921 -10.938 1.00 80.69 86 TYR A O 1
ATOM 715 N N . THR A 1 87 ? 7.760 5.557 -11.562 1.00 73.56 87 THR A N 1
ATOM 716 C CA . THR A 1 87 ? 7.004 6.707 -11.050 1.00 73.56 87 THR A CA 1
ATOM 717 C C . THR A 1 87 ? 5.743 6.933 -11.886 1.00 73.56 87 THR A C 1
ATOM 719 O O . THR A 1 87 ? 4.619 6.889 -11.377 1.00 73.56 87 THR A O 1
ATOM 722 N N . GLU A 1 88 ? 5.916 7.086 -13.195 1.00 80.88 88 GLU A N 1
ATOM 723 C CA . GLU A 1 88 ? 4.845 7.236 -14.171 1.00 80.88 88 GLU A CA 1
ATOM 724 C C . GLU A 1 88 ? 4.009 5.957 -14.273 1.00 80.88 88 GLU A C 1
ATOM 726 O O . GLU A 1 88 ? 2.790 6.019 -14.437 1.00 80.88 88 GLU A O 1
ATOM 731 N N . ALA A 1 89 ? 4.629 4.788 -14.115 1.00 81.69 89 ALA A N 1
ATOM 732 C CA . ALA A 1 89 ? 3.912 3.525 -14.127 1.00 81.69 89 ALA A CA 1
ATOM 733 C C . ALA A 1 89 ? 3.074 3.279 -12.860 1.00 81.69 89 ALA A C 1
ATOM 735 O O . ALA A 1 89 ? 1.954 2.778 -12.982 1.00 81.69 89 ALA A O 1
ATOM 736 N N . PHE A 1 90 ? 3.543 3.676 -11.666 1.00 79.00 90 PHE A N 1
ATOM 737 C CA . PHE A 1 90 ? 2.703 3.694 -10.460 1.00 79.00 90 PHE A CA 1
ATOM 738 C C . PHE A 1 90 ? 1.548 4.676 -10.635 1.00 79.00 90 PHE A C 1
ATOM 740 O O . PHE A 1 90 ? 0.397 4.326 -10.379 1.00 79.00 90 PHE A O 1
ATOM 747 N N . ARG A 1 91 ? 1.822 5.884 -11.152 1.00 73.50 91 ARG A N 1
ATOM 748 C CA . ARG A 1 91 ? 0.762 6.839 -11.492 1.00 73.50 91 ARG A CA 1
ATOM 749 C C . ARG A 1 91 ? -0.264 6.218 -12.430 1.00 73.50 91 ARG A C 1
ATOM 751 O O . ARG A 1 91 ? -1.452 6.430 -12.228 1.00 73.50 91 ARG A O 1
ATOM 758 N N . ARG A 1 92 ? 0.168 5.457 -13.440 1.00 79.00 92 ARG A N 1
ATOM 759 C CA . ARG A 1 92 ? -0.715 4.815 -14.426 1.00 79.00 92 ARG A CA 1
ATOM 760 C C . ARG A 1 92 ? -1.496 3.620 -13.870 1.00 79.00 92 ARG A C 1
ATOM 762 O O . ARG A 1 92 ? -2.675 3.486 -14.176 1.00 79.00 92 ARG A O 1
ATOM 769 N N . SER A 1 93 ? -0.905 2.796 -13.008 1.00 76.62 93 SER A N 1
ATOM 770 C CA . SER A 1 93 ? -1.628 1.692 -12.362 1.00 76.62 93 SER A CA 1
ATOM 771 C C . SER A 1 93 ? -2.627 2.191 -11.321 1.00 76.62 93 SER A C 1
ATOM 773 O O . SER A 1 93 ? -3.773 1.737 -11.306 1.00 76.62 93 SER A O 1
ATOM 775 N N . MET A 1 94 ? -2.240 3.197 -10.530 1.00 73.50 94 MET A N 1
ATOM 776 C CA . MET A 1 94 ? -3.169 3.922 -9.674 1.00 73.50 94 MET A CA 1
ATOM 777 C C . MET A 1 94 ? -4.229 4.622 -10.517 1.00 73.50 94 MET A C 1
ATOM 779 O O . MET A 1 94 ? -5.383 4.489 -10.147 1.00 73.50 94 MET A O 1
ATOM 783 N N . ARG A 1 95 ? -3.901 5.214 -11.684 1.00 72.00 95 ARG A N 1
ATOM 784 C CA . ARG A 1 95 ? -4.860 5.727 -12.697 1.00 72.00 95 ARG A CA 1
ATOM 785 C C . ARG A 1 95 ? -5.838 4.672 -13.237 1.00 72.00 95 ARG A C 1
ATOM 787 O O . ARG A 1 95 ? -6.916 5.037 -13.695 1.00 72.00 95 ARG A O 1
ATOM 794 N N . THR A 1 96 ? -5.521 3.385 -13.158 1.00 69.69 96 THR A N 1
ATOM 795 C CA . THR A 1 96 ? -6.422 2.303 -13.585 1.00 69.69 96 THR A CA 1
ATOM 796 C C . THR A 1 96 ? -7.309 1.797 -12.453 1.00 69.69 96 THR A C 1
ATOM 798 O O . THR A 1 96 ? -8.487 1.550 -12.693 1.00 69.69 96 THR A O 1
ATOM 801 N N . LEU A 1 97 ? -6.813 1.748 -11.211 1.00 64.50 97 LEU A N 1
ATOM 802 C CA . LEU A 1 97 ? -7.685 1.652 -10.030 1.00 64.50 97 LEU A CA 1
ATOM 803 C C . LEU A 1 97 ? -8.646 2.855 -9.986 1.00 64.50 97 LEU A C 1
ATOM 805 O O . LEU A 1 97 ? -9.845 2.701 -9.832 1.00 64.50 97 LEU A O 1
ATOM 809 N N . LYS A 1 98 ? -8.112 4.043 -10.251 1.00 60.31 98 LYS A N 1
ATOM 810 C CA . LYS A 1 98 ? -8.759 5.346 -10.458 1.00 60.31 98 LYS A CA 1
ATOM 811 C C . LYS A 1 98 ? -9.715 5.434 -11.645 1.00 60.31 98 LYS A C 1
ATOM 813 O O . LYS A 1 98 ? -10.627 6.245 -11.620 1.00 60.31 98 LYS A O 1
ATOM 818 N N . SER A 1 99 ? -9.571 4.610 -12.678 1.00 58.16 99 SER A N 1
ATOM 819 C CA . SER A 1 99 ? -10.584 4.529 -13.749 1.00 58.16 99 SER A CA 1
ATOM 820 C C . SER A 1 99 ? -11.801 3.689 -13.316 1.00 58.16 99 SER A C 1
ATOM 822 O O . SER A 1 99 ? -12.739 3.481 -14.079 1.00 58.16 99 SER A O 1
ATOM 824 N N . TRP A 1 100 ? -11.772 3.249 -12.056 1.00 58.34 100 TRP A N 1
ATOM 825 C CA . TRP A 1 100 ? -12.844 2.733 -11.210 1.00 58.34 100 TRP A CA 1
ATOM 826 C C . TRP A 1 100 ? -13.014 3.635 -9.937 1.00 58.34 100 TRP A C 1
ATOM 828 O O . TRP A 1 100 ? -13.740 3.273 -9.016 1.00 58.34 100 TRP A O 1
ATOM 838 N N . ALA A 1 101 ? -12.362 4.819 -9.889 1.00 46.22 101 ALA A N 1
ATOM 839 C CA . ALA A 1 101 ? -12.212 5.753 -8.745 1.00 46.22 101 ALA A CA 1
ATOM 840 C C . ALA A 1 101 ? -11.956 7.248 -9.185 1.00 46.22 101 ALA A C 1
ATOM 842 O O . ALA A 1 101 ? -12.783 7.742 -9.941 1.00 46.22 101 ALA A O 1
ATOM 843 N N . GLU A 1 102 ? -10.910 7.989 -8.729 1.00 36.09 102 GLU A N 1
ATOM 844 C CA . GLU A 1 102 ? -10.357 9.262 -9.321 1.00 36.09 102 GLU A CA 1
ATOM 845 C C . GLU A 1 102 ? -8.854 9.561 -8.866 1.00 36.09 102 GLU A C 1
ATOM 847 O O . GLU A 1 102 ? -8.233 8.611 -8.396 1.00 36.09 102 GLU A O 1
ATOM 852 N N . GLU A 1 103 ? -8.178 10.723 -9.102 1.00 43.34 103 GLU A N 1
ATOM 853 C CA . GLU A 1 103 ? -6.678 10.911 -9.306 1.00 43.34 103 GLU A CA 1
ATOM 854 C C . GLU A 1 103 ? -5.998 12.122 -8.515 1.00 43.34 103 GLU A C 1
ATOM 856 O O . GLU A 1 103 ? -6.729 12.727 -7.758 1.00 43.34 103 GLU A O 1
ATOM 861 N N . LYS A 1 104 ? -4.735 12.681 -8.480 1.00 38.53 104 LYS A N 1
ATOM 862 C CA . LYS A 1 104 ? -3.272 12.643 -8.925 1.00 38.53 104 LYS A CA 1
ATOM 863 C C . LYS A 1 104 ? -2.420 13.646 -8.023 1.00 38.53 104 LYS A C 1
ATOM 865 O O . LYS A 1 104 ? -3.007 14.685 -7.773 1.00 38.53 104 LYS A O 1
ATOM 870 N N . ASN A 1 105 ? -1.106 13.614 -7.610 1.00 33.84 105 ASN A N 1
ATOM 871 C CA . ASN A 1 105 ? 0.208 13.112 -8.164 1.00 33.84 105 ASN A CA 1
ATOM 872 C C . ASN A 1 105 ? 1.533 13.204 -7.254 1.00 33.84 105 ASN A C 1
ATOM 874 O O . ASN A 1 105 ? 1.834 14.317 -6.834 1.00 33.84 105 ASN A O 1
ATOM 878 N N . GLY A 1 106 ? 2.467 12.202 -7.148 1.00 30.75 106 GLY A N 1
ATOM 879 C CA . GLY A 1 106 ? 3.950 12.393 -6.830 1.00 30.75 106 GLY A CA 1
ATOM 880 C C . GLY A 1 106 ? 4.864 11.186 -6.357 1.00 30.75 106 GLY A C 1
ATOM 881 O O . GLY A 1 106 ? 4.338 10.224 -5.820 1.00 30.75 106 GLY A O 1
ATOM 882 N N . THR A 1 107 ? 6.229 11.197 -6.457 1.00 35.56 107 THR A N 1
ATOM 883 C CA . THR A 1 107 ? 7.153 10.067 -6.009 1.00 35.56 107 THR A CA 1
ATOM 884 C C . THR A 1 107 ? 8.471 10.358 -5.219 1.00 35.56 107 THR A C 1
ATOM 886 O O . THR A 1 107 ? 8.866 11.510 -5.065 1.00 35.56 107 THR A O 1
ATOM 889 N N . TRP A 1 108 ? 9.123 9.284 -4.699 1.00 44.06 108 TRP A N 1
ATOM 890 C CA . TRP A 1 108 ? 10.395 9.169 -3.919 1.00 44.06 108 TRP A CA 1
ATOM 891 C C . TRP A 1 108 ? 10.864 7.678 -3.799 1.00 44.06 108 TRP A C 1
ATOM 893 O O . TRP A 1 108 ? 9.996 6.812 -3.896 1.00 44.06 108 TRP A O 1
ATOM 903 N N . ASP A 1 109 ? 12.154 7.395 -3.503 1.00 46.81 109 ASP A N 1
ATOM 904 C CA . ASP A 1 109 ? 12.689 6.351 -2.566 1.00 46.81 109 ASP A CA 1
ATOM 905 C C . ASP A 1 109 ? 14.246 6.210 -2.610 1.00 46.81 109 ASP A C 1
ATOM 907 O O . ASP A 1 109 ? 14.874 6.709 -3.542 1.00 46.81 109 ASP A O 1
ATOM 911 N N . ALA A 1 110 ? 14.900 5.632 -1.570 1.00 39.59 110 ALA A N 1
ATOM 912 C CA . ALA A 1 110 ? 16.387 5.624 -1.448 1.00 39.59 110 ALA A CA 1
ATOM 913 C C . ALA A 1 110 ? 17.102 4.511 -0.610 1.00 39.59 110 ALA A C 1
ATOM 915 O O . ALA A 1 110 ? 18.322 4.565 -0.497 1.00 39.59 110 ALA A O 1
ATOM 916 N N . GLY A 1 111 ? 16.412 3.500 -0.051 1.00 50.72 111 GLY A N 1
ATOM 917 C CA . GLY A 1 111 ? 17.022 2.274 0.537 1.00 50.72 111 GLY A CA 1
ATOM 918 C C . GLY A 1 111 ? 17.809 2.392 1.870 1.00 50.72 111 GLY A C 1
ATOM 919 O O . GLY A 1 111 ? 18.841 3.049 1.943 1.00 50.72 111 GLY A O 1
ATOM 920 N N . GLY A 1 112 ? 17.378 1.679 2.925 1.00 58.25 112 GLY A N 1
ATOM 921 C CA . GLY A 1 112 ? 17.997 1.720 4.268 1.00 58.25 112 GLY A CA 1
ATOM 922 C C . GLY A 1 112 ? 18.087 0.368 5.005 1.00 58.25 112 GLY A C 1
ATOM 923 O O . GLY A 1 112 ? 17.740 -0.673 4.453 1.00 58.25 112 GLY A O 1
ATOM 924 N N . THR A 1 113 ? 18.553 0.407 6.260 1.00 66.94 113 THR A N 1
ATOM 925 C CA . THR A 1 113 ? 18.742 -0.727 7.200 1.00 66.94 113 THR A CA 1
ATOM 926 C C . THR A 1 113 ? 17.964 -0.479 8.501 1.00 66.94 113 THR A C 1
ATOM 928 O O . THR A 1 113 ? 17.652 0.669 8.818 1.00 66.94 113 THR A O 1
ATOM 931 N N . CYS A 1 114 ? 17.631 -1.540 9.243 1.00 70.81 114 CYS A N 1
ATOM 932 C CA . CYS A 1 114 ? 16.785 -1.480 10.443 1.00 70.81 114 CYS A CA 1
ATOM 933 C C . CYS A 1 114 ? 17.317 -2.276 11.643 1.00 70.81 114 CYS A C 1
ATOM 935 O O . CYS A 1 114 ? 16.841 -2.056 12.753 1.00 70.81 114 CYS A O 1
ATOM 937 N N . LYS A 1 115 ? 18.292 -3.176 11.456 1.00 73.25 115 LYS A N 1
ATOM 938 C CA . LYS A 1 115 ? 18.764 -4.141 12.470 1.00 73.25 115 LYS A CA 1
ATOM 939 C C . LYS A 1 115 ? 19.079 -3.569 13.856 1.00 73.25 115 LYS A C 1
ATOM 941 O O . LYS A 1 115 ? 18.787 -4.221 14.853 1.00 73.25 115 LYS A O 1
ATOM 946 N N . ASP A 1 116 ? 19.663 -2.376 13.924 1.00 75.88 116 ASP A N 1
ATOM 947 C CA . ASP A 1 116 ? 20.074 -1.763 15.195 1.00 75.88 116 ASP A CA 1
ATOM 948 C C . ASP A 1 116 ? 18.935 -0.965 15.881 1.00 75.88 116 ASP A C 1
ATOM 950 O O . ASP A 1 116 ? 19.123 -0.392 16.956 1.00 75.88 116 ASP A O 1
ATOM 954 N N . SER A 1 117 ? 17.732 -0.935 15.290 1.00 79.69 117 SER A N 1
ATOM 955 C CA . SER A 1 117 ? 16.537 -0.301 15.866 1.00 79.69 117 SER A CA 1
ATOM 956 C C . SER A 1 117 ? 15.815 -1.264 16.810 1.00 79.69 117 SER A C 1
ATOM 958 O O . SER A 1 117 ? 14.979 -2.051 16.387 1.00 79.69 117 SER A O 1
ATOM 960 N N . LEU A 1 118 ? 16.122 -1.193 18.108 1.00 83.62 118 LEU A N 1
ATOM 961 C CA . LEU A 1 118 ? 15.505 -2.042 19.147 1.00 83.62 118 LEU A CA 1
ATOM 962 C C . LEU A 1 118 ? 14.398 -1.341 19.958 1.00 83.62 118 LEU A C 1
ATOM 964 O O . LEU A 1 118 ? 13.882 -1.901 20.924 1.00 83.62 118 LEU A O 1
ATOM 968 N N . ALA A 1 119 ? 14.057 -0.104 19.601 1.00 87.38 119 ALA A N 1
ATOM 969 C CA . ALA A 1 119 ? 12.987 0.681 20.208 1.00 87.38 119 ALA A CA 1
ATOM 970 C C . ALA A 1 119 ? 12.430 1.691 19.187 1.00 87.38 119 ALA A C 1
ATOM 972 O O . ALA A 1 119 ? 13.159 2.061 18.260 1.00 87.38 119 ALA A O 1
ATOM 973 N N . PRO A 1 120 ? 11.185 2.176 19.359 1.00 87.31 120 PRO A N 1
ATOM 974 C CA . PRO A 1 120 ? 10.622 3.210 18.501 1.00 87.31 120 PRO A CA 1
ATOM 975 C C . PRO A 1 120 ? 11.480 4.477 18.477 1.00 87.31 120 PRO A C 1
ATOM 977 O O . PRO A 1 120 ? 12.005 4.917 19.505 1.00 87.31 120 PRO A O 1
ATOM 980 N N . GLU A 1 121 ? 11.562 5.118 17.315 1.00 85.50 121 GLU A N 1
ATOM 981 C CA . GLU A 1 121 ? 12.146 6.447 17.211 1.00 85.50 121 GLU A CA 1
ATOM 982 C C . GLU A 1 121 ? 11.303 7.465 17.999 1.00 85.50 121 GLU A C 1
ATOM 984 O O . GLU A 1 121 ? 10.078 7.384 18.067 1.00 85.50 121 GLU A O 1
ATOM 989 N N . THR A 1 122 ? 11.965 8.455 18.596 1.00 87.81 122 THR A N 1
ATOM 990 C CA . THR A 1 122 ? 11.321 9.495 19.419 1.00 87.81 122 THR A CA 1
ATOM 991 C C . THR A 1 122 ? 11.531 10.899 18.851 1.00 87.81 122 THR A C 1
ATOM 993 O O . THR A 1 122 ? 10.751 11.815 19.123 1.00 87.81 122 THR A O 1
ATOM 996 N N . SER A 1 123 ? 12.556 11.090 18.016 1.00 85.50 123 SER A N 1
ATOM 997 C CA . SER A 1 123 ? 12.869 12.367 17.386 1.00 85.50 123 SER A CA 1
ATOM 998 C C . SER A 1 123 ? 12.171 12.522 16.038 1.00 85.50 123 SER A C 1
ATOM 1000 O O . SER A 1 123 ? 12.626 12.009 15.015 1.00 85.50 123 SER A O 1
ATOM 1002 N N . LYS A 1 124 ? 11.146 13.382 16.002 1.00 82.25 124 LYS A N 1
ATOM 1003 C CA . LYS A 1 124 ? 10.481 13.836 14.764 1.00 82.25 124 LYS A CA 1
ATOM 1004 C C . LYS A 1 124 ? 11.428 14.431 13.705 1.00 82.25 124 LYS A C 1
ATOM 1006 O O . LYS A 1 124 ? 11.001 14.639 12.580 1.00 82.25 124 LYS A O 1
ATOM 1011 N N . LYS A 1 125 ? 12.686 14.739 14.057 1.00 78.75 125 LYS A N 1
ATOM 1012 C CA . LYS A 1 125 ? 13.708 15.292 13.148 1.00 78.75 125 LYS A CA 1
ATOM 1013 C C . LYS A 1 125 ? 14.478 14.236 12.341 1.00 78.75 125 LYS A C 1
ATOM 1015 O O . LYS A 1 125 ? 15.269 14.621 11.491 1.00 78.75 125 LYS A O 1
ATOM 1020 N N . LYS A 1 126 ? 14.318 12.945 12.654 1.00 72.25 126 LYS A N 1
ATOM 1021 C CA . LYS A 1 126 ? 14.915 11.825 11.899 1.00 72.25 126 LYS A CA 1
ATOM 1022 C C . LYS A 1 126 ? 13.947 11.195 10.891 1.00 72.25 126 LYS A C 1
ATOM 1024 O O . LYS A 1 126 ? 14.375 10.380 10.084 1.00 72.25 126 LYS A O 1
ATOM 1029 N N . LEU A 1 127 ? 12.669 11.558 10.972 1.00 73.06 127 LEU A N 1
ATOM 1030 C CA . LEU A 1 127 ? 11.654 11.183 9.995 1.00 73.06 127 LEU A CA 1
ATOM 1031 C C . LEU A 1 127 ? 11.986 11.824 8.643 1.00 73.06 127 LEU A C 1
ATOM 1033 O O . LEU A 1 127 ? 12.526 12.934 8.587 1.00 73.06 127 LEU A O 1
ATOM 1037 N N . GLN A 1 128 ? 11.665 11.117 7.572 1.00 73.31 128 GLN A N 1
ATOM 1038 C CA . GLN A 1 128 ? 11.828 11.558 6.198 1.00 73.31 128 GLN A CA 1
ATOM 1039 C C . GLN A 1 128 ? 10.700 12.539 5.824 1.00 73.31 128 GLN A C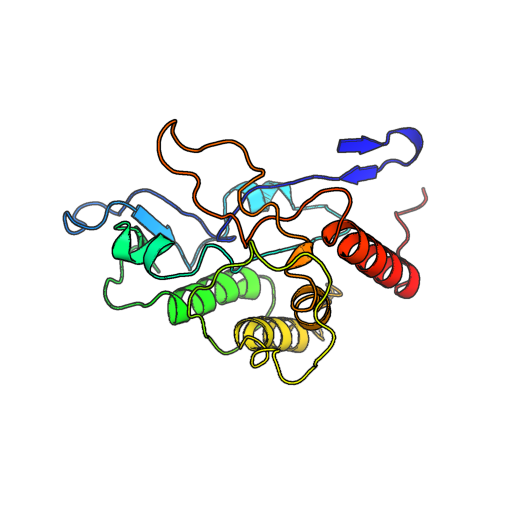 1
ATOM 1041 O O . GLN A 1 128 ? 9.825 12.875 6.627 1.00 73.31 128 GLN A O 1
ATOM 1046 N N . ALA A 1 129 ? 10.733 13.060 4.597 1.00 73.69 129 ALA A N 1
ATOM 1047 C CA . ALA A 1 129 ? 9.582 13.781 4.061 1.00 73.69 129 ALA A CA 1
ATOM 1048 C C . ALA A 1 129 ? 8.412 12.806 3.843 1.00 73.69 129 ALA A C 1
ATOM 1050 O O . ALA A 1 129 ? 8.649 11.643 3.513 1.00 73.69 129 ALA A O 1
ATOM 1051 N N . ASP A 1 130 ? 7.164 13.277 3.983 1.00 71.56 130 ASP A N 1
ATOM 1052 C CA . ASP A 1 130 ? 5.990 12.452 3.667 1.00 71.56 130 ASP A CA 1
ATOM 1053 C C . ASP A 1 130 ? 6.131 11.925 2.227 1.00 71.56 130 ASP A C 1
ATOM 1055 O O . ASP A 1 130 ? 6.355 12.723 1.308 1.00 71.56 130 ASP A O 1
ATOM 1059 N N . PRO A 1 131 ? 6.082 10.598 2.019 1.00 71.50 131 PRO A N 1
ATOM 1060 C CA . PRO A 1 131 ? 6.360 9.995 0.730 1.00 71.50 131 PRO A CA 1
ATOM 1061 C C . PRO A 1 131 ? 5.353 10.519 -0.286 1.00 71.50 131 PRO A C 1
ATOM 1063 O O . PRO A 1 131 ? 4.163 10.301 -0.091 1.00 71.50 131 PRO A O 1
ATOM 1066 N N . PRO A 1 132 ? 5.752 11.121 -1.415 1.00 69.00 132 PRO A N 1
ATOM 1067 C CA . PRO A 1 132 ? 4.777 11.652 -2.363 1.00 69.00 132 PRO A CA 1
ATOM 1068 C C . PRO A 1 132 ? 3.826 10.592 -2.971 1.00 69.00 132 PRO A C 1
ATOM 1070 O O . PRO A 1 132 ? 2.787 10.953 -3.522 1.00 69.00 132 PRO A O 1
ATOM 1073 N N . PHE A 1 133 ? 4.079 9.285 -2.776 1.00 70.44 133 PHE A N 1
ATOM 1074 C CA . PHE A 1 133 ? 3.061 8.241 -2.982 1.00 70.44 133 PHE A CA 1
ATOM 1075 C C . PHE A 1 133 ? 1.793 8.464 -2.127 1.00 70.44 133 PHE A C 1
ATOM 1077 O O . PHE A 1 133 ? 0.688 8.252 -2.625 1.00 70.44 133 PHE A O 1
ATOM 1084 N N . ASN A 1 134 ? 1.919 8.970 -0.895 1.00 77.62 134 ASN A N 1
ATOM 1085 C CA . ASN A 1 134 ? 0.795 9.448 -0.086 1.00 77.62 134 ASN A CA 1
ATOM 1086 C C . ASN A 1 134 ? 0.058 10.602 -0.771 1.00 77.62 134 ASN A C 1
ATOM 1088 O O . ASN A 1 134 ? -1.161 10.657 -0.674 1.00 77.62 134 ASN A O 1
ATOM 1092 N N . GLN A 1 135 ? 0.751 11.484 -1.498 1.00 78.81 135 GLN A N 1
ATOM 1093 C CA . GLN A 1 135 ? 0.121 12.561 -2.263 1.00 78.81 135 GLN A CA 1
ATOM 1094 C C . GLN A 1 135 ? -0.702 12.001 -3.439 1.00 78.81 135 GLN A C 1
ATOM 1096 O O . GLN A 1 135 ? -1.875 12.347 -3.542 1.00 78.81 135 GLN A O 1
ATOM 1101 N N . TYR A 1 136 ? -0.177 11.044 -4.236 1.00 74.81 136 TYR A N 1
ATOM 1102 C CA . TYR A 1 136 ? -1.005 10.312 -5.225 1.00 74.81 136 TYR A CA 1
ATOM 1103 C C . TYR A 1 136 ? -2.287 9.766 -4.585 1.00 74.81 136 TYR A C 1
ATOM 1105 O O . TYR A 1 136 ? -3.360 9.946 -5.150 1.00 74.81 136 TYR A O 1
ATOM 1113 N N . VAL A 1 137 ? -2.176 9.080 -3.441 1.00 80.50 137 VAL A N 1
ATOM 1114 C CA . VAL A 1 137 ? -3.322 8.417 -2.798 1.00 80.50 137 VAL A CA 1
ATOM 1115 C C . VAL A 1 137 ? -4.284 9.429 -2.168 1.00 80.50 137 VAL A C 1
ATOM 1117 O O . VAL A 1 137 ? -5.491 9.273 -2.309 1.00 80.50 137 VAL A O 1
ATOM 1120 N N . LEU A 1 138 ? -3.784 10.485 -1.523 1.00 83.50 138 LEU A N 1
ATOM 1121 C CA . LEU A 1 138 ? -4.598 11.573 -0.975 1.00 83.50 138 LEU A CA 1
ATOM 1122 C C . LEU A 1 138 ? -5.423 12.252 -2.059 1.00 83.50 138 LEU A C 1
ATOM 1124 O O . LEU A 1 138 ? -6.600 12.516 -1.840 1.00 83.50 138 LEU A O 1
ATOM 1128 N N . ASP A 1 139 ? -4.816 12.547 -3.204 1.00 82.00 139 ASP A N 1
ATOM 1129 C CA . ASP A 1 139 ? -5.520 13.193 -4.304 1.00 82.00 139 ASP A CA 1
ATOM 1130 C C . ASP A 1 139 ? -6.541 12.229 -4.925 1.00 82.00 139 ASP A C 1
ATOM 1132 O O . ASP A 1 139 ? -7.713 12.587 -5.012 1.00 82.00 139 ASP A O 1
ATOM 1136 N N . VAL A 1 140 ? -6.147 10.970 -5.186 1.00 77.56 140 VAL A N 1
ATOM 1137 C CA . VAL A 1 140 ? -7.057 9.885 -5.616 1.00 77.56 140 VAL A CA 1
ATOM 1138 C C . VAL A 1 140 ? -8.291 9.791 -4.715 1.00 77.56 140 VAL A C 1
ATOM 1140 O O . VAL A 1 140 ? -9.407 9.664 -5.209 1.00 77.56 140 VAL A O 1
ATOM 1143 N N . VAL A 1 141 ? -8.116 9.875 -3.392 1.00 81.81 141 VAL A N 1
ATOM 1144 C CA . VAL A 1 141 ? -9.234 9.824 -2.441 1.00 81.81 141 VAL A CA 1
ATOM 1145 C C . VAL A 1 141 ? -10.082 11.098 -2.473 1.00 81.81 141 VAL A C 1
ATOM 1147 O O . VAL A 1 141 ? -11.302 10.968 -2.476 1.00 81.81 141 VAL A O 1
ATOM 1150 N N . LYS A 1 142 ? -9.487 12.299 -2.555 1.00 82.75 142 LYS A N 1
ATOM 1151 C CA . LYS A 1 142 ? -10.238 13.570 -2.679 1.00 82.75 142 LYS A CA 1
ATOM 1152 C C . LYS A 1 142 ? -11.094 13.607 -3.934 1.00 82.75 142 LYS A C 1
ATOM 1154 O O . LYS A 1 142 ? -12.247 14.008 -3.888 1.00 82.75 142 LYS A O 1
ATOM 1159 N N . GLU A 1 143 ? -10.549 13.201 -5.074 1.00 73.75 143 GLU A N 1
ATOM 1160 C CA . GLU A 1 143 ? -11.296 13.267 -6.327 1.00 73.75 143 GLU A CA 1
ATOM 1161 C C . GLU A 1 143 ? -12.374 12.162 -6.422 1.00 73.75 143 GLU A C 1
ATOM 1163 O O . GLU A 1 143 ? -13.284 12.258 -7.244 1.00 73.75 143 GLU A O 1
ATOM 1168 N N . MET A 1 144 ? -12.357 11.169 -5.519 1.00 75.94 144 MET A N 1
ATOM 1169 C CA . MET A 1 144 ? -13.500 10.281 -5.267 1.00 75.94 144 MET A CA 1
ATOM 1170 C C . MET A 1 144 ? -14.597 10.883 -4.367 1.00 75.94 144 MET A C 1
ATOM 1172 O O . MET A 1 144 ? -15.672 10.277 -4.279 1.00 75.94 144 MET A O 1
ATOM 1176 N N . GLU A 1 145 ? -14.375 12.024 -3.699 1.00 70.94 145 GLU A N 1
ATOM 1177 C CA . GLU A 1 145 ? -15.346 12.673 -2.797 1.00 70.94 145 GLU A CA 1
ATOM 1178 C C . GLU A 1 145 ? -16.528 13.265 -3.587 1.00 70.94 145 GLU A C 1
ATOM 1180 O O . GLU A 1 145 ? -16.598 14.451 -3.902 1.00 70.94 145 GLU A O 1
ATOM 1185 N N . GLY A 1 146 ? -17.482 12.396 -3.919 1.00 64.62 146 GLY A N 1
ATOM 1186 C CA . GLY A 1 146 ? -18.661 12.702 -4.734 1.00 64.62 146 GLY A CA 1
ATOM 1187 C C . GLY A 1 146 ? -19.318 11.458 -5.342 1.00 64.62 146 GLY A C 1
ATOM 1188 O O . GLY A 1 146 ? -20.500 11.491 -5.677 1.00 64.62 146 GLY A O 1
ATOM 1189 N N . ASN A 1 147 ? -18.582 10.345 -5.433 1.00 64.62 147 ASN A N 1
ATOM 1190 C CA . ASN A 1 147 ? -19.117 9.044 -5.834 1.00 64.62 147 ASN A CA 1
ATOM 1191 C C . ASN A 1 147 ? -19.954 8.391 -4.714 1.00 64.62 147 ASN A C 1
ATOM 1193 O O . ASN A 1 147 ? -19.774 8.678 -3.532 1.00 64.62 147 ASN A O 1
ATOM 1197 N N . GLU A 1 148 ? -20.809 7.422 -5.067 1.00 66.38 148 GLU A N 1
ATOM 1198 C CA . GLU A 1 148 ? -21.564 6.620 -4.082 1.00 66.38 148 GLU A CA 1
ATOM 1199 C C . GLU A 1 148 ? -20.648 5.789 -3.151 1.00 66.38 148 GLU A C 1
ATOM 1201 O O . GLU A 1 148 ? -21.034 5.434 -2.034 1.00 66.38 148 GLU A O 1
ATOM 1206 N N . MET A 1 149 ? -19.412 5.499 -3.580 1.00 69.12 149 MET A N 1
ATOM 1207 C CA . MET A 1 149 ? -18.413 4.764 -2.796 1.00 69.12 149 MET A CA 1
ATOM 1208 C C . MET A 1 149 ? -17.664 5.674 -1.807 1.00 69.12 149 MET A C 1
ATOM 1210 O O . MET A 1 149 ? -16.807 6.467 -2.192 1.00 69.12 149 MET A O 1
ATOM 1214 N N . LYS A 1 150 ? -17.921 5.497 -0.502 1.00 78.00 150 LYS A N 1
ATOM 1215 C CA . LYS A 1 150 ? -17.282 6.246 0.602 1.00 78.00 150 LYS A CA 1
ATOM 1216 C C . LYS A 1 150 ? -15.831 5.817 0.889 1.00 78.00 150 LYS A C 1
ATOM 1218 O O . LYS A 1 150 ? -15.572 5.187 1.923 1.00 78.00 150 LYS A O 1
ATOM 1223 N N . VAL A 1 151 ? -14.882 6.187 0.038 1.00 82.38 151 VAL A N 1
ATOM 1224 C CA . VAL A 1 151 ? -13.451 5.890 0.249 1.00 82.38 151 VAL A CA 1
ATOM 1225 C C . VAL A 1 151 ? -12.836 6.743 1.377 1.00 82.38 151 VAL A C 1
ATOM 1227 O O . VAL A 1 151 ? -13.358 7.793 1.735 1.00 82.38 151 VAL A O 1
ATOM 1230 N N . ASN A 1 152 ? -11.769 6.232 1.999 1.00 86.06 152 ASN A N 1
ATOM 1231 C CA . ASN A 1 152 ? -10.906 6.912 2.972 1.00 86.06 152 ASN A CA 1
ATOM 1232 C C . ASN A 1 152 ? -9.444 6.629 2.600 1.00 86.06 152 ASN A C 1
ATOM 1234 O O . ASN A 1 152 ? -9.135 5.504 2.205 1.00 86.06 152 ASN A O 1
ATOM 1238 N N . PHE A 1 153 ? -8.531 7.569 2.857 1.00 86.62 153 PHE A N 1
ATOM 1239 C CA . PHE A 1 153 ? -7.112 7.234 2.989 1.00 86.62 153 PHE A CA 1
ATOM 1240 C C . PHE A 1 153 ? -6.778 6.979 4.462 1.00 86.62 153 PHE A C 1
ATOM 1242 O O . PHE A 1 153 ? -6.913 7.864 5.307 1.00 86.62 153 PHE A O 1
ATOM 1249 N N . LEU A 1 154 ? -6.329 5.765 4.776 1.00 89.62 154 LEU A N 1
ATOM 1250 C CA . LEU A 1 154 ? -5.788 5.425 6.089 1.00 89.62 154 LEU A CA 1
ATOM 1251 C C . LEU A 1 154 ? -4.278 5.721 6.087 1.00 89.62 154 LEU A C 1
ATOM 1253 O O . LEU A 1 154 ? -3.477 4.829 5.817 1.00 89.62 154 LEU A O 1
ATOM 1257 N N . ASN A 1 155 ? -3.886 6.978 6.341 1.00 86.69 155 ASN A N 1
ATOM 1258 C CA . ASN A 1 155 ? -2.468 7.365 6.356 1.00 86.69 155 ASN A CA 1
ATOM 1259 C C . ASN A 1 155 ? -1.741 6.787 7.586 1.00 86.69 155 ASN A C 1
ATOM 1261 O O . ASN A 1 155 ? -1.616 7.425 8.631 1.00 86.69 155 ASN A O 1
ATOM 1265 N N . ILE A 1 156 ? -1.255 5.559 7.429 1.00 90.25 156 ILE A N 1
ATOM 1266 C CA . ILE A 1 156 ? -0.428 4.828 8.393 1.00 90.25 156 ILE A CA 1
ATOM 1267 C C . ILE A 1 156 ? 1.062 5.186 8.308 1.00 90.25 156 ILE A C 1
ATOM 1269 O O . ILE A 1 156 ? 1.843 4.687 9.115 1.00 90.25 156 ILE A O 1
ATOM 1273 N N . THR A 1 157 ? 1.495 6.017 7.358 1.00 84.25 157 THR A N 1
ATOM 1274 C CA . THR A 1 157 ? 2.926 6.221 7.092 1.00 84.25 157 THR A CA 1
ATOM 1275 C C . THR A 1 157 ? 3.626 6.876 8.279 1.00 84.25 157 THR A C 1
ATOM 1277 O O . THR A 1 157 ? 4.533 6.281 8.857 1.00 84.25 157 THR A O 1
ATOM 1280 N N . TYR A 1 158 ? 3.153 8.050 8.709 1.00 85.44 158 TYR A N 1
ATOM 1281 C CA . TYR A 1 158 ? 3.793 8.830 9.775 1.00 85.44 158 TYR A CA 1
ATOM 1282 C C . TYR A 1 158 ? 3.879 8.078 11.114 1.00 85.44 158 TYR A C 1
ATOM 1284 O O . TYR A 1 158 ? 4.856 8.227 11.840 1.00 85.44 158 TYR A O 1
ATOM 1292 N N . LEU A 1 159 ? 2.883 7.244 11.449 1.00 90.38 159 LEU A N 1
ATOM 1293 C CA . LEU A 1 159 ? 2.918 6.440 12.680 1.00 90.38 159 LEU A CA 1
ATOM 1294 C C . LEU A 1 159 ? 3.814 5.198 12.557 1.00 90.38 159 LEU A C 1
ATOM 1296 O O . LEU A 1 159 ? 4.355 4.746 13.563 1.00 90.38 159 LEU A O 1
ATOM 1300 N N . SER A 1 160 ? 3.976 4.653 11.347 1.00 88.19 160 SER A N 1
ATOM 1301 C CA . SER A 1 160 ? 4.788 3.452 11.102 1.00 88.19 160 SER A CA 1
ATOM 1302 C C . SER A 1 160 ? 6.267 3.779 10.912 1.00 88.19 160 SER A C 1
ATOM 1304 O O . SER A 1 160 ? 7.112 2.947 11.215 1.00 88.19 160 SER A O 1
ATOM 1306 N N . GLU A 1 161 ? 6.606 4.990 10.470 1.00 84.06 161 GLU A N 1
ATOM 1307 C CA . GLU A 1 161 ? 7.999 5.419 10.302 1.00 84.06 161 GLU A CA 1
ATOM 1308 C C . GLU A 1 161 ? 8.763 5.496 11.635 1.00 84.06 161 GLU A C 1
ATOM 1310 O O . GLU A 1 161 ? 9.940 5.146 11.701 1.00 84.06 161 GLU A O 1
ATOM 1315 N N . PHE A 1 162 ? 8.083 5.835 12.738 1.00 86.44 162 PHE A N 1
ATOM 1316 C CA . PHE A 1 162 ? 8.667 5.714 14.079 1.00 86.44 162 PHE A CA 1
ATOM 1317 C C . PHE A 1 162 ? 9.046 4.270 14.450 1.00 86.44 162 PHE A C 1
ATOM 1319 O O . PHE A 1 162 ? 9.721 4.068 15.456 1.00 86.44 162 PHE A O 1
ATOM 1326 N N . ARG A 1 163 ? 8.583 3.258 13.706 1.00 90.50 163 ARG A N 1
ATOM 1327 C CA . ARG A 1 163 ? 8.574 1.855 14.129 1.00 90.50 163 ARG A CA 1
ATOM 1328 C C . ARG A 1 163 ? 9.582 0.966 13.405 1.00 90.50 163 ARG A C 1
ATOM 1330 O O . ARG A 1 163 ? 9.277 -0.186 13.124 1.00 90.50 163 ARG A O 1
ATOM 1337 N N . MET A 1 164 ? 10.802 1.440 13.153 1.00 84.06 164 MET A N 1
ATOM 1338 C CA . MET A 1 164 ? 11.863 0.563 12.622 1.00 84.06 164 MET A CA 1
ATOM 1339 C C . MET A 1 164 ? 12.135 -0.673 13.512 1.00 84.06 164 MET A C 1
ATOM 1341 O O . MET A 1 164 ? 12.592 -1.693 13.003 1.00 84.06 164 MET A O 1
ATOM 1345 N N . ASP A 1 165 ? 11.772 -0.619 14.800 1.00 85.88 165 ASP A N 1
ATOM 1346 C CA . ASP A 1 165 ? 11.772 -1.742 15.752 1.00 85.88 165 ASP A CA 1
ATOM 1347 C C . ASP A 1 165 ? 10.704 -2.821 15.488 1.00 85.88 165 ASP A C 1
ATOM 1349 O O . ASP A 1 165 ? 10.770 -3.916 16.040 1.00 85.88 165 ASP A O 1
ATOM 1353 N N . GLY A 1 166 ? 9.702 -2.529 14.656 1.00 87.94 166 GLY A N 1
ATOM 1354 C CA . GLY A 1 166 ? 8.641 -3.463 14.278 1.00 87.94 166 GLY A CA 1
ATOM 1355 C C . GLY A 1 166 ? 9.005 -4.410 13.129 1.00 87.94 166 GLY A C 1
ATOM 1356 O O . GLY A 1 166 ? 8.174 -5.240 12.754 1.00 87.94 166 GLY A O 1
ATOM 1357 N N . HIS A 1 167 ? 10.199 -4.283 12.545 1.00 86.62 167 HIS A N 1
ATOM 1358 C CA . HIS A 1 167 ? 10.649 -5.098 11.416 1.00 86.62 167 HIS A CA 1
ATOM 1359 C C . HIS A 1 167 ? 11.311 -6.417 11.862 1.00 86.62 167 HIS A C 1
ATOM 1361 O O . HIS A 1 167 ? 12.056 -6.421 12.840 1.00 86.62 167 HIS A O 1
ATOM 1367 N N . PRO A 1 168 ? 11.147 -7.527 11.111 1.00 86.31 168 PRO A N 1
ATOM 1368 C CA . PRO A 1 168 ? 11.874 -8.770 11.374 1.00 86.31 168 PRO A CA 1
ATOM 1369 C C . PRO A 1 168 ? 13.397 -8.626 11.267 1.00 86.31 168 PRO A C 1
ATOM 1371 O O . PRO A 1 168 ? 14.125 -9.358 11.937 1.00 86.31 168 PRO A O 1
ATOM 1374 N N . SER A 1 169 ? 13.897 -7.714 10.422 1.00 83.31 169 SER A N 1
ATOM 1375 C CA . SER A 1 169 ? 15.325 -7.592 10.108 1.00 83.31 169 SER A CA 1
ATOM 1376 C C . SER A 1 169 ? 15.908 -8.957 9.693 1.00 83.31 169 SER A C 1
ATOM 1378 O O . SER A 1 169 ? 15.466 -9.520 8.691 1.00 83.31 169 SER A O 1
ATOM 1380 N N . ILE A 1 170 ? 16.864 -9.516 10.439 1.00 80.75 170 ILE A N 1
ATOM 1381 C CA . ILE A 1 170 ? 17.445 -10.847 10.194 1.00 80.75 170 ILE A CA 1
ATOM 1382 C C . ILE A 1 170 ? 16.566 -12.017 10.679 1.00 80.75 170 ILE A C 1
ATOM 1384 O O . ILE A 1 170 ? 16.807 -13.160 10.293 1.00 80.75 170 ILE A O 1
ATOM 1388 N N . HIS A 1 171 ? 15.546 -11.767 11.506 1.00 82.62 171 HIS A N 1
ATOM 1389 C CA . HIS A 1 171 ? 14.688 -12.780 12.138 1.00 82.62 171 HIS A CA 1
ATOM 1390 C C . HIS A 1 171 ? 13.537 -13.223 11.222 1.00 82.62 171 HIS A C 1
ATOM 1392 O O . HIS A 1 171 ? 12.362 -13.185 11.582 1.00 82.62 171 HIS A O 1
ATOM 1398 N N . ARG A 1 172 ? 13.894 -13.643 10.007 1.00 73.31 172 ARG A N 1
ATOM 1399 C CA . ARG A 1 172 ? 12.978 -14.084 8.949 1.00 73.31 172 ARG A CA 1
ATOM 1400 C C . ARG A 1 172 ? 13.395 -15.434 8.375 1.00 73.31 172 ARG A C 1
ATOM 1402 O O . ARG A 1 172 ? 14.532 -15.866 8.550 1.00 73.31 172 ARG A O 1
ATOM 1409 N N . GLU A 1 173 ? 12.504 -16.069 7.617 1.00 69.75 173 GLU A N 1
ATOM 1410 C CA . GLU A 1 173 ? 12.859 -17.266 6.849 1.00 69.75 173 GLU A CA 1
ATOM 1411 C C . GLU A 1 173 ? 13.996 -16.947 5.850 1.00 69.75 173 GLU A C 1
ATOM 1413 O O . GLU A 1 173 ? 13.878 -15.983 5.068 1.00 69.75 173 GLU A O 1
ATOM 1418 N N . PRO A 1 174 ? 15.109 -17.707 5.870 1.00 61.97 174 PRO A N 1
ATOM 1419 C CA . PRO A 1 174 ? 16.271 -17.431 5.035 1.00 61.97 174 PRO A CA 1
ATOM 1420 C C . PRO A 1 174 ? 15.971 -17.732 3.563 1.00 61.97 174 PRO A C 1
ATOM 1422 O O . PRO A 1 174 ? 15.462 -18.794 3.218 1.00 61.97 174 PRO A O 1
ATOM 1425 N N . LEU A 1 175 ? 16.327 -16.800 2.674 1.00 59.88 175 LEU A N 1
ATOM 1426 C CA . LEU A 1 175 ? 16.179 -16.980 1.220 1.00 59.88 175 LEU A CA 1
ATOM 1427 C C . LEU A 1 175 ? 17.247 -17.917 0.625 1.00 59.88 175 LEU A C 1
ATOM 1429 O O . LEU A 1 175 ? 17.076 -18.427 -0.479 1.00 59.88 175 LEU A O 1
ATOM 1433 N N . SER A 1 176 ? 18.357 -18.116 1.338 1.00 57.44 176 SER A N 1
ATOM 1434 C CA . SER A 1 176 ? 19.417 -19.085 1.044 1.00 57.44 176 SER A CA 1
ATOM 1435 C C . SER A 1 176 ? 20.259 -19.317 2.303 1.00 57.44 176 SER A C 1
ATOM 1437 O O . SER A 1 176 ? 20.230 -18.497 3.220 1.00 57.44 176 SER A O 1
ATOM 1439 N N . GLU A 1 177 ? 21.052 -20.389 2.338 1.00 56.66 177 GLU A N 1
ATOM 1440 C CA . GLU A 1 177 ? 21.884 -20.756 3.498 1.00 56.66 177 GLU A CA 1
ATOM 1441 C C . GLU A 1 177 ? 23.035 -19.776 3.808 1.00 56.66 177 GLU A C 1
ATOM 1443 O O . GLU A 1 177 ? 23.671 -19.902 4.851 1.00 56.66 177 GLU A O 1
ATOM 1448 N N . GLN A 1 178 ? 23.347 -18.825 2.914 1.00 49.09 178 GLN A N 1
ATOM 1449 C CA . GLN A 1 178 ? 24.615 -18.077 2.961 1.00 49.09 178 GLN A CA 1
ATOM 1450 C C . GLN A 1 178 ? 24.492 -16.559 3.170 1.00 49.09 178 GLN A C 1
ATOM 1452 O O . GLN A 1 178 ? 25.499 -15.927 3.476 1.00 49.09 178 GLN A O 1
ATOM 1457 N N . HIS A 1 179 ? 23.302 -15.957 3.040 1.00 50.69 179 HIS A N 1
ATOM 1458 C CA . HIS A 1 179 ? 23.131 -14.504 3.199 1.00 50.69 179 HIS A CA 1
ATOM 1459 C C . HIS A 1 179 ? 21.831 -14.136 3.931 1.00 50.69 179 HIS A C 1
ATOM 1461 O O . HIS A 1 179 ? 20.738 -14.199 3.364 1.00 50.69 179 HIS A O 1
ATOM 1467 N N . PHE A 1 180 ? 21.966 -13.678 5.180 1.00 56.25 180 PHE A N 1
ATOM 1468 C CA . PHE A 1 180 ? 20.887 -13.052 5.951 1.00 56.25 180 PHE A CA 1
ATOM 1469 C C . PHE A 1 180 ? 20.697 -11.596 5.504 1.00 56.25 180 PHE A C 1
ATOM 1471 O O . PHE A 1 180 ? 21.271 -10.674 6.077 1.00 56.25 180 PHE A O 1
ATOM 1478 N N . ILE A 1 181 ? 19.910 -11.400 4.446 1.00 66.06 181 ILE A N 1
ATOM 1479 C CA . ILE A 1 181 ? 19.462 -10.071 4.012 1.00 66.06 181 ILE A CA 1
ATOM 1480 C C . ILE A 1 181 ? 18.436 -9.551 5.029 1.00 66.06 181 ILE A C 1
ATOM 1482 O O . ILE A 1 181 ? 17.464 -10.247 5.327 1.00 66.06 181 ILE A O 1
ATOM 1486 N N . GLU A 1 182 ? 18.644 -8.338 5.548 1.00 70.62 182 GLU A N 1
ATOM 1487 C CA . GLU A 1 182 ? 17.699 -7.683 6.461 1.00 70.62 182 GLU A CA 1
ATOM 1488 C C . GLU A 1 182 ? 16.361 -7.396 5.771 1.00 70.62 182 GLU A C 1
ATOM 1490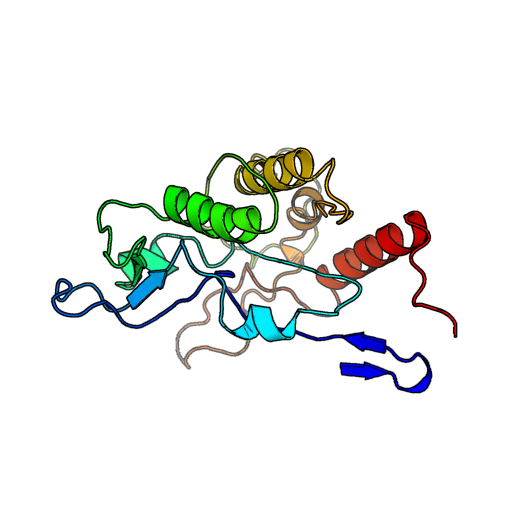 O O . GLU A 1 182 ? 16.314 -6.817 4.685 1.00 70.62 182 GLU A O 1
ATOM 1495 N N . ASP A 1 183 ? 15.258 -7.744 6.431 1.00 72.81 183 ASP A N 1
ATOM 1496 C CA . ASP A 1 183 ? 13.915 -7.390 5.988 1.00 72.81 183 ASP A CA 1
ATOM 1497 C C . ASP A 1 183 ? 13.348 -6.242 6.816 1.00 72.81 183 ASP A C 1
ATOM 1499 O O . ASP A 1 183 ? 12.701 -6.426 7.848 1.00 72.81 183 ASP A O 1
ATOM 1503 N N . CYS A 1 184 ? 13.612 -5.043 6.310 1.00 79.62 184 CYS A N 1
ATOM 1504 C CA . CYS A 1 184 ? 13.116 -3.767 6.812 1.00 79.62 184 CYS A CA 1
ATOM 1505 C C . CYS A 1 184 ? 11.852 -3.335 6.054 1.00 79.62 184 CYS A C 1
ATOM 1507 O O . CYS A 1 184 ? 11.722 -2.184 5.641 1.00 79.62 184 CYS A O 1
ATOM 1509 N N . SER A 1 185 ? 10.972 -4.293 5.734 1.00 74.12 185 SER A N 1
ATOM 1510 C CA . SER A 1 185 ? 9.828 -4.044 4.850 1.00 74.12 185 SER A CA 1
ATOM 1511 C C . SER A 1 185 ? 8.564 -4.828 5.188 1.00 74.12 185 SER A C 1
ATOM 1513 O O . SER A 1 185 ? 7.460 -4.302 5.040 1.00 74.12 185 SER 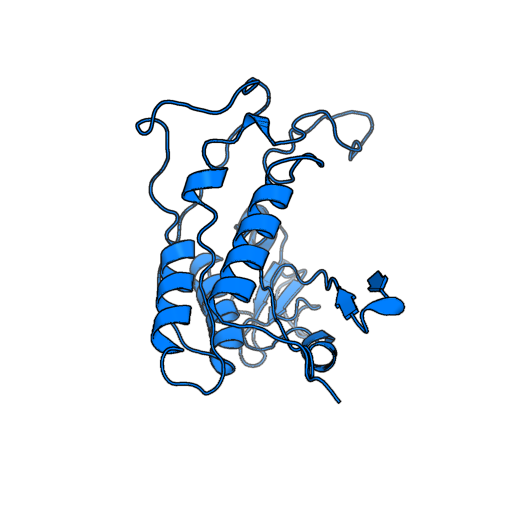A O 1
ATOM 1515 N N . HIS A 1 186 ? 8.716 -6.052 5.690 1.00 82.88 186 HIS A N 1
ATOM 1516 C CA . HIS A 1 186 ? 7.662 -6.766 6.398 1.00 82.88 186 HIS A CA 1
ATOM 1517 C C . HIS A 1 186 ? 7.676 -6.387 7.886 1.00 82.88 186 HIS A C 1
ATOM 1519 O O . HIS A 1 186 ? 8.533 -5.632 8.349 1.00 82.88 186 HIS A O 1
ATOM 1525 N N . TRP A 1 187 ? 6.705 -6.899 8.638 1.00 87.12 187 TRP A N 1
ATOM 1526 C CA . TRP A 1 187 ? 6.467 -6.532 10.031 1.00 87.12 187 TRP A CA 1
ATOM 1527 C C . TRP A 1 187 ? 6.330 -7.780 10.893 1.00 87.12 187 TRP A C 1
ATOM 1529 O O . TRP A 1 187 ? 5.766 -8.782 10.450 1.00 87.12 187 TRP A O 1
ATOM 1539 N N . CYS A 1 188 ? 6.825 -7.708 12.124 1.00 90.56 188 CYS A N 1
ATOM 1540 C CA . CYS A 1 188 ? 6.557 -8.709 13.147 1.00 90.56 188 CYS A CA 1
ATOM 1541 C C . CYS A 1 188 ? 5.064 -8.714 13.521 1.00 90.56 188 CYS A C 1
ATOM 1543 O O . CYS A 1 188 ? 4.402 -7.673 13.495 1.00 90.56 188 CYS A O 1
ATOM 1545 N N . LEU A 1 189 ? 4.554 -9.894 13.883 1.00 92.50 189 LEU A N 1
ATOM 1546 C CA . LEU A 1 189 ? 3.207 -10.100 14.415 1.00 92.50 189 LEU A CA 1
ATOM 1547 C C . LEU A 1 189 ? 3.307 -10.871 15.748 1.00 92.50 189 LEU A C 1
ATOM 1549 O O . LEU A 1 189 ? 3.967 -11.914 15.769 1.00 92.50 189 LEU A O 1
ATOM 1553 N N . PRO A 1 190 ? 2.663 -10.413 16.839 1.00 94.75 190 PRO A N 1
ATOM 1554 C CA . PRO A 1 190 ? 1.948 -9.138 16.961 1.00 94.75 190 PRO A CA 1
ATOM 1555 C C . PRO A 1 190 ? 2.887 -7.928 16.806 1.00 94.75 190 PRO A C 1
ATOM 1557 O O . PRO A 1 190 ? 4.094 -8.031 17.035 1.00 94.75 190 PRO A O 1
ATOM 1560 N N . GLY A 1 191 ? 2.347 -6.783 16.391 1.00 94.31 191 GLY A N 1
ATOM 1561 C CA . GLY A 1 191 ? 3.145 -5.602 16.075 1.00 94.31 191 GLY A CA 1
ATOM 1562 C C . GLY A 1 191 ? 2.379 -4.476 15.381 1.00 94.31 191 GLY A C 1
ATOM 1563 O O . GLY A 1 191 ? 1.204 -4.224 15.628 1.00 94.31 191 GLY A O 1
ATOM 1564 N N . VAL A 1 192 ? 3.079 -3.744 14.515 1.00 94.12 192 VAL A N 1
ATOM 1565 C CA . VAL A 1 192 ? 2.572 -2.521 13.865 1.00 94.12 192 VAL A CA 1
ATOM 1566 C C . VAL A 1 192 ? 1.296 -2.732 13.023 1.00 94.12 192 VAL A C 1
ATOM 1568 O O . VAL A 1 192 ? 0.416 -1.871 13.104 1.00 94.12 192 VAL A O 1
ATOM 1571 N N . PRO A 1 193 ? 1.110 -3.852 12.290 1.00 95.38 193 PRO A N 1
ATOM 1572 C CA . PRO A 1 193 ? -0.132 -4.107 11.557 1.00 95.38 193 PRO A CA 1
ATOM 1573 C C . PRO A 1 193 ? -1.384 -4.218 12.438 1.00 95.38 193 PRO A C 1
ATOM 1575 O O . PRO A 1 193 ? -2.481 -3.944 11.954 1.00 95.38 193 PRO A O 1
ATOM 1578 N N . ASP A 1 194 ? -1.250 -4.564 13.721 1.00 95.88 194 ASP A N 1
ATOM 1579 C CA . ASP A 1 194 ? -2.396 -4.651 14.633 1.00 95.88 194 ASP A CA 1
ATOM 1580 C C . ASP A 1 194 ? -2.980 -3.255 14.904 1.00 95.88 194 ASP A C 1
ATOM 1582 O O . ASP A 1 194 ? -4.190 -3.058 14.807 1.00 95.88 194 ASP A O 1
ATOM 1586 N N . ILE A 1 195 ? -2.117 -2.246 15.073 1.00 95.69 195 ILE A N 1
ATOM 1587 C CA . ILE A 1 195 ? -2.520 -0.834 15.182 1.00 95.69 195 ILE A CA 1
ATOM 1588 C C . ILE A 1 195 ? -3.192 -0.341 13.890 1.00 95.69 195 ILE A C 1
ATOM 1590 O O . ILE A 1 195 ? -4.141 0.442 13.943 1.00 95.69 195 ILE A O 1
ATOM 1594 N N . TRP A 1 196 ? -2.760 -0.808 12.713 1.00 95.38 196 TRP A N 1
ATOM 1595 C CA . TRP A 1 196 ? -3.446 -0.482 11.454 1.00 95.38 196 TRP A CA 1
ATOM 1596 C C . TRP A 1 196 ? -4.871 -1.057 11.422 1.00 95.38 196 TRP A C 1
ATOM 1598 O O . TRP A 1 196 ? -5.798 -0.377 10.976 1.00 95.38 196 TRP A O 1
ATOM 1608 N N . ASN A 1 197 ? -5.059 -2.276 11.938 1.00 94.50 197 ASN A N 1
ATOM 1609 C CA . ASN A 1 197 ? -6.370 -2.916 12.056 1.00 94.50 197 ASN A CA 1
ATOM 1610 C C . ASN A 1 197 ? -7.265 -2.214 13.096 1.00 94.50 197 ASN A C 1
ATOM 1612 O O . ASN A 1 197 ? -8.449 -2.010 12.829 1.00 94.50 197 ASN A O 1
ATOM 1616 N N . GLU A 1 198 ? -6.719 -1.772 14.235 1.00 95.25 198 GLU A N 1
ATOM 1617 C CA . GLU A 1 198 ? -7.446 -0.964 15.229 1.00 95.25 198 GLU A CA 1
ATOM 1618 C C . GLU A 1 198 ? -7.928 0.377 14.652 1.00 95.25 198 GLU A C 1
ATOM 1620 O O . GLU A 1 198 ? -9.068 0.790 14.889 1.00 95.25 198 GLU A O 1
ATOM 1625 N N . LEU A 1 199 ? -7.097 1.048 13.847 1.00 94.44 199 LEU A N 1
ATOM 1626 C CA . LEU A 1 199 ? -7.469 2.299 13.179 1.00 94.44 199 LEU A CA 1
ATOM 1627 C C . LEU A 1 199 ? -8.531 2.077 12.090 1.00 94.44 199 LEU A C 1
ATOM 1629 O O . LEU A 1 199 ? -9.471 2.869 11.989 1.00 94.44 199 LEU A O 1
ATOM 1633 N N . LEU A 1 200 ? -8.437 0.990 11.315 1.00 93.38 200 LEU A N 1
ATOM 1634 C CA . LEU A 1 200 ? -9.470 0.587 10.353 1.00 93.38 200 LEU A CA 1
ATOM 1635 C C . LEU A 1 200 ? -10.808 0.301 11.056 1.00 93.38 200 LEU A C 1
ATOM 1637 O O . LEU A 1 200 ? -11.841 0.841 10.658 1.00 93.38 200 LEU A O 1
ATOM 1641 N N . TYR A 1 201 ? -10.790 -0.493 12.128 1.00 92.38 201 TYR A N 1
ATOM 1642 C CA . TYR A 1 201 ? -11.964 -0.783 12.955 1.00 92.38 201 TYR A CA 1
ATOM 1643 C C . TYR A 1 201 ? -12.590 0.502 13.517 1.00 92.38 201 TYR A C 1
ATOM 1645 O O . TYR A 1 201 ? -13.799 0.711 13.400 1.00 92.38 201 TYR A O 1
ATOM 1653 N N . SER A 1 202 ? -11.762 1.417 14.027 1.00 92.94 202 SER A N 1
ATOM 1654 C CA . SER A 1 202 ? -12.199 2.726 14.524 1.00 92.94 202 SER A CA 1
ATOM 1655 C C . SER A 1 202 ? -12.858 3.580 13.432 1.00 92.94 202 SER A C 1
ATOM 1657 O O . SER A 1 202 ? -13.885 4.209 13.687 1.00 92.94 202 SER A O 1
ATOM 1659 N N . GLN A 1 203 ? -12.332 3.575 12.199 1.00 91.00 203 GLN A N 1
ATOM 1660 C CA . GLN A 1 203 ? -12.962 4.264 11.064 1.00 91.00 203 GLN A CA 1
ATOM 1661 C C . GLN A 1 203 ? -14.295 3.630 10.638 1.00 91.00 203 GLN A C 1
ATOM 1663 O O . GLN A 1 203 ? -15.208 4.358 10.248 1.00 91.00 203 GLN A O 1
ATOM 1668 N N . LEU A 1 204 ? -14.428 2.301 10.711 1.00 90.56 204 LEU A N 1
ATOM 1669 C CA . LEU A 1 204 ? -15.681 1.604 10.403 1.00 90.56 204 LEU A CA 1
ATOM 1670 C C . LEU A 1 204 ? -16.759 1.929 11.449 1.00 90.56 204 LEU A C 1
ATOM 1672 O O . LEU A 1 204 ? -17.865 2.321 11.072 1.00 90.56 204 LEU A O 1
ATOM 1676 N N . LEU A 1 205 ? -16.421 1.883 12.744 1.00 90.62 205 LEU A N 1
ATOM 1677 C CA . LEU A 1 205 ? -17.316 2.323 13.822 1.00 90.62 205 LEU A CA 1
ATOM 1678 C C . LEU A 1 205 ? -17.742 3.789 13.653 1.00 90.62 205 LEU A C 1
ATOM 1680 O O . LEU A 1 205 ? -18.931 4.092 13.713 1.00 90.62 205 LEU A O 1
ATOM 1684 N N . ALA A 1 206 ? -16.796 4.696 13.387 1.00 89.88 206 ALA A N 1
ATOM 1685 C CA . ALA A 1 206 ? -17.072 6.125 13.216 1.00 89.88 206 ALA A CA 1
ATOM 1686 C C . ALA A 1 206 ? -17.913 6.458 11.965 1.00 89.88 206 ALA A C 1
ATOM 1688 O O . ALA A 1 206 ? -18.498 7.537 11.888 1.00 89.88 206 ALA A O 1
ATOM 1689 N N . LYS A 1 207 ? -17.998 5.541 10.990 1.00 86.12 207 LYS A N 1
ATOM 1690 C CA . LYS A 1 207 ? -18.892 5.633 9.821 1.00 86.12 207 LYS A CA 1
ATOM 1691 C C . LYS A 1 207 ? -20.260 4.968 10.039 1.00 86.12 207 LYS A C 1
ATOM 1693 O O . LYS A 1 207 ? -21.032 4.884 9.083 1.00 86.12 207 LYS A O 1
ATOM 1698 N N . ASP A 1 208 ? -20.551 4.499 11.255 1.00 86.06 208 ASP A N 1
ATOM 1699 C CA . ASP A 1 208 ? -21.738 3.702 11.588 1.00 86.06 208 ASP A CA 1
ATOM 1700 C C . ASP A 1 208 ? -21.863 2.442 10.700 1.00 86.06 208 ASP A C 1
ATOM 1702 O O . ASP A 1 208 ? -22.960 2.002 10.345 1.00 86.06 208 ASP A O 1
ATOM 1706 N N . PHE A 1 209 ? -20.718 1.865 10.298 1.00 85.62 209 PHE A N 1
ATOM 1707 C CA . PHE A 1 209 ? -20.687 0.701 9.418 1.00 85.62 209 PHE A CA 1
ATOM 1708 C C . PHE A 1 209 ? -21.342 -0.497 10.106 1.00 85.62 209 PHE A C 1
ATOM 1710 O O . PHE A 1 209 ? -20.887 -0.988 11.142 1.00 85.62 209 PHE A O 1
ATOM 1717 N N . ARG A 1 210 ? -22.417 -0.984 9.493 1.00 75.75 210 ARG A N 1
ATOM 1718 C CA . ARG A 1 210 ? -23.170 -2.157 9.923 1.00 75.75 210 ARG A CA 1
ATOM 1719 C C . ARG A 1 210 ? -23.341 -3.046 8.703 1.00 75.75 210 ARG A C 1
ATOM 1721 O O . ARG A 1 210 ? -23.822 -2.580 7.670 1.00 75.75 210 ARG A O 1
ATOM 1728 N N . THR A 1 211 ? -22.995 -4.323 8.836 1.00 65.69 211 THR A N 1
ATOM 1729 C CA . THR A 1 211 ? -23.463 -5.345 7.897 1.00 65.69 211 THR A CA 1
ATOM 1730 C C . THR A 1 211 ? -24.991 -5.303 7.842 1.00 65.69 211 THR A C 1
ATOM 1732 O O . THR A 1 211 ? -25.651 -4.954 8.831 1.00 65.69 211 THR A O 1
ATOM 1735 N N . LYS A 1 212 ? -25.580 -5.617 6.681 1.00 53.62 212 LYS A N 1
ATOM 1736 C CA . LYS A 1 212 ? -27.042 -5.634 6.543 1.00 53.62 212 LYS A CA 1
ATOM 1737 C C . LYS A 1 212 ? -27.639 -6.609 7.556 1.00 53.62 212 LYS A C 1
ATOM 1739 O O . LYS A 1 212 ? -27.430 -7.816 7.461 1.00 53.62 212 LYS A O 1
ATOM 1744 N N . ARG A 1 213 ? -28.412 -6.076 8.503 1.00 48.41 213 ARG A N 1
ATOM 1745 C CA . ARG A 1 213 ? -29.366 -6.879 9.265 1.00 48.41 213 ARG A CA 1
ATOM 1746 C C . ARG A 1 213 ? -30.472 -7.310 8.306 1.00 48.41 213 ARG A C 1
ATOM 1748 O O . ARG A 1 213 ? -31.093 -6.445 7.686 1.00 48.41 213 ARG A O 1
ATOM 1755 N N . ASN A 1 214 ? -30.669 -8.620 8.198 1.00 40.69 214 ASN A N 1
ATOM 1756 C CA . ASN A 1 214 ? -31.948 -9.194 7.783 1.00 40.69 214 ASN A CA 1
ATOM 1757 C C . ASN A 1 214 ? -32.990 -8.972 8.892 1.00 40.69 214 ASN A C 1
ATOM 1759 O O . ASN A 1 214 ? -32.563 -8.875 10.068 1.00 40.69 214 ASN A O 1
#

InterPro domains:
  IPR026057 Trichome birefringence-like, C-terminal domain [PF13839] (104-202)
  IPR029962 Trichome birefringence-like family [PTHR32285] (3-200)

Secondary structure (DSSP, 8-state):
-EEGGGTEE------TTSEEEEPPPTT--TT--EEEEEEEE-TTHHHHTT-S-------TT-SGGGTGGGTEEEEETTEEETT--HHHHHHHHHHHHGGGS-------------TT--S----TTSS-PPPHHHHHHHHHHHHTTTSSS-------HHHHHTTGGGS-BTSS--SSTT----B-SS--SSSHHHHHHHHHHHHHHHTT------

Radius of gyration: 19.23 Å; chains: 1; bounding box: 57×36×51 Å

Organism: Chenopodium quinoa (NCBI:txid63459)